Protein AF-A0AAD8Y600-F1 (afdb_monomer_lite)

InterPro domains:
  IPR002893 Zinc finger, MYND-type [PF01753] (27-67)
  IPR002893 Zinc finger, MYND-type [PS50865] (26-67)

Secondary structure (DSSP, 8-state):
----TTTTHHHHHHHHHHHHTT--SSTT---S---EEPTTTS--EESSHHHHHHHHT-SSS-HHHHHHHHHHHH-TTT--STT-----HHHHHHHTT-S-HHHHHHHHHHHHHHHHHHHHHHHHHTTTT-SS-EEEEEEEEEEETTEEEEEEEEEEE-TTS--BTTTEEEEEEEEEEESS---HHHHHHHS-SSSS----HHHHHHHHHHHHHHHHHHHHTT-EEEEEEE-TT-GGGGSHHHHHTHHHHHHHHTTTPPPEEEE--S-HHHHHHHHHHHHHH-

Sequence (282 aa):
MPFDKEFSRPLDTMLIDAYKLTGCFNWHCRAPNPSKRCGKCGVAVYCSRTCQIADWKDKDDPHKHLCQLYCNNTNPKDWKGAKGQQFPVPVGLRGIGLMLEDDLWEAMKNRASLFFDEVSRVIEANRESYREKEIGLILNVMYNFDKPILQGAVTFHDSNGPTLNGGTECVYYILFEPVGEGGEDVRRRIHPATGSGDLSVELRRGAIEVLKEFIQKVNEHGLHINLLTYQRGLMWMSDDDFRNGAAKELEEANGGNRIEWTPDVGYDIEDSLLAASTAAFG

pLDDT: mean 83.48, std 14.02, range [39.06, 97.88]

Foldseek 3Di:
DFFDPCLCVVLLVVVLVVLQQCAAPLPVDRDGRFDDADPQLRRGGHVDPVSLVCLCPPPPHRCVLLSLLNCCAAPLVNHDPPPSDHHDSLLSCVLSVNDDPVRSQVSLVVVLLSVLLRLLVQCVVPVVPDVAQEKAKEWEWACAPQATWIWIKIKDFAQPDPDDPDRIDIGGTRTWDGLDGGDPVQNCQQPPPDDQGEDPPSSVVSVLVRLLVVLLSSVVSVHAYAEYEYTGHCPCCVPVVVVVPSQQVSCVSRVVHHYHYHYDHPCPSVVSVVVSSVSSND

Structure (mmCIF, N/CA/C/O backbone):
data_AF-A0AAD8Y600-F1
#
_entry.id   AF-A0AAD8Y600-F1
#
loop_
_atom_site.group_PDB
_atom_site.id
_atom_site.type_symbol
_atom_site.label_atom_id
_atom_site.label_alt_id
_atom_site.label_comp_id
_atom_site.label_asym_id
_atom_site.label_entity_id
_atom_site.label_seq_id
_atom_site.pdbx_PDB_ins_code
_atom_site.Cartn_x
_atom_site.Cartn_y
_atom_site.Cartn_z
_atom_site.occupancy
_atom_site.B_iso_or_equiv
_atom_site.auth_seq_id
_atom_site.auth_comp_id
_atom_site.auth_asym_id
_atom_site.auth_atom_id
_atom_site.pdbx_PDB_model_num
ATOM 1 N N . MET A 1 1 ? -11.579 -22.990 4.737 1.00 82.69 1 MET A N 1
ATOM 2 C CA . MET A 1 1 ? -10.809 -22.808 3.477 1.00 82.69 1 MET A CA 1
ATOM 3 C C . MET A 1 1 ? -9.670 -21.833 3.748 1.00 82.69 1 MET A C 1
ATOM 5 O O . MET A 1 1 ? -9.963 -20.823 4.379 1.00 82.69 1 MET A O 1
ATOM 9 N N . PRO A 1 2 ? -8.419 -22.129 3.354 1.00 84.75 2 PRO A N 1
ATOM 10 C CA . PRO A 1 2 ? -7.283 -21.244 3.623 1.00 84.75 2 PRO A CA 1
ATOM 11 C C . PRO A 1 2 ? -7.303 -19.999 2.728 1.00 84.75 2 PRO A C 1
ATOM 13 O O . PRO A 1 2 ? -7.980 -19.987 1.689 1.00 84.75 2 PRO A O 1
ATOM 16 N N . PHE A 1 3 ? -6.545 -18.984 3.136 1.00 85.19 3 PHE A N 1
ATOM 17 C CA . PHE A 1 3 ? -6.247 -17.802 2.334 1.00 85.19 3 PHE A CA 1
ATOM 18 C C . PHE A 1 3 ? -5.318 -18.118 1.155 1.00 85.19 3 PHE A C 1
ATOM 20 O O . PHE A 1 3 ? -4.278 -18.768 1.307 1.00 85.19 3 PHE A O 1
ATOM 27 N N . ASP A 1 4 ? -5.689 -17.641 -0.030 1.00 85.38 4 ASP A N 1
ATOM 28 C CA . ASP A 1 4 ? -4.888 -17.719 -1.242 1.00 85.38 4 ASP A CA 1
ATOM 29 C C . ASP A 1 4 ? -3.813 -16.629 -1.240 1.00 85.38 4 ASP A C 1
ATOM 31 O O . ASP A 1 4 ? -4.064 -15.449 -1.485 1.00 85.38 4 ASP A O 1
ATOM 35 N N . LYS A 1 5 ? -2.565 -17.039 -1.011 1.00 82.50 5 LYS A N 1
ATOM 36 C CA . LYS A 1 5 ? -1.406 -16.135 -1.047 1.00 82.50 5 LYS A CA 1
ATOM 37 C C . LYS A 1 5 ? -1.116 -15.597 -2.453 1.00 82.50 5 LYS A C 1
ATOM 39 O O . LYS A 1 5 ? -0.366 -14.632 -2.573 1.00 82.50 5 LYS A O 1
ATOM 44 N N . GLU A 1 6 ? -1.709 -16.183 -3.493 1.00 83.44 6 GLU A N 1
ATOM 45 C CA . GLU A 1 6 ? -1.627 -15.734 -4.884 1.00 83.44 6 GLU A CA 1
ATOM 46 C C . GLU A 1 6 ? -2.880 -14.959 -5.345 1.00 83.44 6 GLU A C 1
ATOM 48 O O . GLU A 1 6 ? -3.084 -14.809 -6.550 1.00 83.44 6 GLU A O 1
ATOM 53 N N . PHE A 1 7 ? -3.691 -14.405 -4.432 1.00 87.94 7 PHE A N 1
ATOM 54 C CA . PHE A 1 7 ? -4.934 -13.682 -4.764 1.00 87.94 7 PHE A CA 1
ATOM 55 C C . PHE A 1 7 ? -4.778 -12.595 -5.851 1.00 87.94 7 PHE A C 1
ATOM 57 O O . PHE A 1 7 ? -5.699 -12.346 -6.628 1.00 87.94 7 PHE A O 1
ATOM 64 N N . SER A 1 8 ? -3.611 -11.941 -5.940 1.00 88.75 8 SER A N 1
ATOM 65 C CA . SER A 1 8 ? -3.335 -10.888 -6.929 1.00 88.75 8 SER A CA 1
ATOM 66 C C . SER A 1 8 ? -2.802 -11.406 -8.266 1.00 88.75 8 SER A C 1
ATOM 68 O O . SER A 1 8 ? -2.633 -10.622 -9.199 1.00 88.75 8 SER A O 1
ATOM 70 N N . ARG A 1 9 ? -2.564 -12.714 -8.412 1.00 85.88 9 ARG A N 1
ATOM 71 C CA . ARG A 1 9 ? -1.910 -13.303 -9.590 1.00 85.88 9 ARG A CA 1
ATOM 72 C C . ARG A 1 9 ? -2.567 -12.945 -10.930 1.00 85.88 9 ARG A C 1
ATOM 74 O O . ARG A 1 9 ? -1.813 -12.725 -11.886 1.00 85.88 9 ARG A O 1
ATOM 81 N N . PRO A 1 10 ? -3.908 -12.870 -11.066 1.00 89.00 10 PRO A N 1
ATOM 82 C CA . PRO A 1 10 ? -4.532 -12.422 -12.311 1.00 89.00 10 PRO A CA 1
ATOM 83 C C . PRO A 1 10 ? -4.137 -10.986 -12.687 1.00 89.00 10 PRO A C 1
ATOM 85 O O . PRO A 1 10 ? -3.724 -10.748 -13.823 1.00 89.00 10 PRO A O 1
ATOM 88 N N . LEU A 1 11 ? -4.190 -10.059 -11.724 1.00 90.19 11 LEU A N 1
ATOM 89 C CA . LEU A 1 11 ? -3.778 -8.663 -11.899 1.00 90.19 11 LEU A CA 1
ATOM 90 C C . LEU A 1 11 ? -2.287 -8.572 -12.229 1.00 90.19 11 LEU A C 1
ATOM 92 O O . LEU A 1 11 ? -1.907 -7.942 -13.213 1.00 90.19 11 LEU A O 1
ATOM 96 N N . ASP A 1 12 ? -1.449 -9.260 -11.458 1.00 87.38 12 ASP A N 1
ATOM 97 C CA . ASP A 1 12 ? -0.000 -9.271 -11.649 1.00 87.38 12 ASP A CA 1
ATOM 98 C C . ASP A 1 12 ? 0.373 -9.781 -13.051 1.00 87.38 12 ASP A C 1
ATOM 100 O O . ASP A 1 12 ? 1.210 -9.197 -13.741 1.00 87.38 12 ASP A O 1
ATOM 104 N N . THR A 1 13 ? -0.297 -10.840 -13.520 1.00 84.88 13 THR A N 1
ATOM 105 C CA . THR A 1 13 ? -0.097 -11.388 -14.869 1.00 84.88 13 THR A CA 1
ATOM 106 C C . THR A 1 13 ? -0.505 -10.385 -15.942 1.00 84.88 13 THR A C 1
ATOM 108 O O . THR A 1 13 ? 0.266 -10.164 -16.875 1.00 84.88 13 THR A O 1
ATOM 111 N N . MET A 1 14 ? -1.674 -9.756 -15.791 1.00 89.75 14 MET A N 1
ATOM 112 C CA . MET A 1 14 ? -2.177 -8.743 -16.720 1.00 89.75 14 MET A CA 1
ATOM 113 C C . MET A 1 14 ? -1.222 -7.550 -16.826 1.00 89.75 14 MET A C 1
ATOM 115 O O . MET A 1 14 ? -0.893 -7.139 -17.935 1.00 89.75 14 MET A O 1
ATOM 119 N N . LEU A 1 15 ? -0.739 -7.025 -15.696 1.00 89.00 15 LEU A N 1
ATOM 120 C CA . LEU A 1 15 ? 0.202 -5.903 -15.672 1.00 89.00 15 LEU A CA 1
ATOM 121 C C . LEU A 1 15 ? 1.510 -6.274 -16.367 1.00 89.00 15 LEU A C 1
ATOM 123 O O . LEU A 1 15 ? 1.961 -5.563 -17.261 1.00 89.00 15 LEU A O 1
ATOM 127 N N . ILE A 1 16 ? 2.091 -7.428 -16.025 1.00 82.94 16 ILE A N 1
ATOM 128 C CA . ILE A 1 16 ? 3.315 -7.903 -16.677 1.00 82.94 16 ILE A CA 1
ATOM 129 C C . ILE A 1 16 ? 3.078 -8.093 -18.181 1.00 82.94 16 ILE A C 1
ATOM 131 O O . ILE A 1 16 ? 3.950 -7.741 -18.968 1.00 82.94 16 ILE A O 1
ATOM 135 N N . ASP A 1 17 ? 1.935 -8.649 -18.595 1.00 82.62 17 ASP A N 1
ATOM 136 C CA . ASP A 1 17 ? 1.575 -8.838 -20.006 1.00 82.62 17 ASP A CA 1
ATOM 137 C C . ASP A 1 17 ? 1.390 -7.514 -20.761 1.00 82.62 17 ASP A C 1
ATOM 139 O O . ASP A 1 17 ? 1.866 -7.409 -21.892 1.00 82.62 17 ASP A O 1
ATOM 143 N N . ALA A 1 18 ? 0.786 -6.494 -20.148 1.00 83.12 18 ALA A N 1
ATOM 144 C CA . ALA A 1 18 ? 0.612 -5.177 -20.761 1.00 83.12 18 ALA A CA 1
ATOM 145 C C . ALA A 1 18 ? 1.963 -4.561 -21.160 1.00 83.12 18 ALA A C 1
ATOM 147 O O . ALA A 1 18 ? 2.127 -4.083 -22.284 1.00 83.12 18 ALA A O 1
ATOM 148 N N . TYR A 1 19 ? 2.979 -4.685 -20.302 1.00 73.06 19 TYR A N 1
ATOM 149 C CA . TYR A 1 19 ? 4.323 -4.197 -20.616 1.00 73.06 19 TYR A CA 1
ATOM 150 C C . TYR A 1 19 ? 5.052 -5.031 -21.676 1.00 73.06 19 TYR A C 1
ATOM 152 O O . TYR A 1 19 ? 5.956 -4.514 -22.330 1.00 73.06 19 TYR A O 1
ATOM 160 N N . LYS A 1 20 ? 4.636 -6.276 -21.958 1.00 65.50 20 LYS A N 1
ATOM 161 C CA . LYS A 1 20 ? 5.206 -7.073 -23.070 1.00 65.50 20 LYS A CA 1
ATOM 162 C C . LYS A 1 20 ? 4.908 -6.479 -24.439 1.00 65.50 20 LYS A C 1
ATOM 164 O O . LYS A 1 20 ? 5.651 -6.730 -25.389 1.00 65.50 20 LYS A O 1
ATOM 169 N N . LEU A 1 21 ? 3.840 -5.694 -24.543 1.00 62.72 21 LEU A N 1
ATOM 170 C CA . LEU A 1 21 ? 3.426 -5.059 -25.791 1.00 62.72 21 LEU A CA 1
ATOM 171 C C . LEU A 1 21 ? 4.333 -3.883 -26.186 1.00 62.72 21 LEU A C 1
ATOM 173 O O . LEU A 1 21 ? 4.261 -3.419 -27.320 1.00 62.72 21 LEU A O 1
ATOM 177 N N . THR A 1 22 ? 5.227 -3.443 -25.293 1.00 71.31 22 THR A N 1
ATOM 178 C CA . THR A 1 22 ? 6.155 -2.326 -25.548 1.00 71.31 22 THR A CA 1
ATOM 179 C C . THR A 1 22 ? 7.347 -2.691 -26.441 1.00 71.31 22 THR A C 1
ATOM 181 O O . THR A 1 22 ? 8.013 -1.798 -26.963 1.00 71.31 22 THR A O 1
ATOM 184 N N . GLY A 1 23 ? 7.581 -3.983 -26.705 1.00 83.00 23 GLY A N 1
ATOM 185 C CA . GLY A 1 23 ? 8.648 -4.455 -27.591 1.00 83.00 23 GLY A CA 1
ATOM 186 C C . GLY A 1 23 ? 9.801 -5.141 -26.859 1.00 83.00 23 GLY A C 1
ATOM 187 O O . GLY A 1 23 ? 9.732 -5.430 -25.666 1.00 83.00 23 GLY A O 1
ATOM 188 N N . CYS A 1 24 ? 10.844 -5.506 -27.612 1.00 88.00 24 CYS A N 1
ATOM 189 C CA . CYS A 1 24 ? 12.013 -6.188 -27.056 1.00 88.00 24 CYS A CA 1
ATOM 190 C C . CYS A 1 24 ? 12.713 -5.317 -26.004 1.00 88.00 24 CYS A C 1
ATOM 192 O O . CYS A 1 24 ? 13.038 -4.168 -26.266 1.00 88.00 24 CYS A O 1
ATOM 194 N N . PHE A 1 25 ? 13.015 -5.911 -24.849 1.00 88.00 25 PHE A N 1
ATOM 195 C CA . PHE A 1 25 ? 13.612 -5.216 -23.707 1.00 88.00 25 PHE A CA 1
ATOM 196 C C . PHE A 1 25 ? 15.026 -4.691 -23.975 1.00 88.00 25 PHE A C 1
ATOM 198 O O . PHE A 1 25 ? 15.436 -3.687 -23.414 1.00 88.00 25 PHE A O 1
ATOM 205 N N . ASN A 1 26 ? 15.761 -5.352 -24.873 1.00 88.12 26 ASN A N 1
ATOM 206 C CA . ASN A 1 26 ? 16.997 -4.793 -25.404 1.00 88.12 26 ASN A CA 1
ATOM 207 C C . ASN A 1 26 ? 16.682 -3.487 -26.148 1.00 88.12 26 ASN A C 1
ATOM 209 O O . ASN A 1 26 ? 16.151 -3.550 -27.256 1.00 88.12 26 ASN A O 1
ATOM 213 N N . TRP A 1 27 ? 17.077 -2.345 -25.581 1.00 83.44 27 TRP A N 1
ATOM 214 C CA . TRP A 1 27 ? 16.814 -1.007 -26.127 1.00 83.44 27 TRP A CA 1
ATOM 215 C C . TRP A 1 27 ? 17.319 -0.806 -27.567 1.00 83.44 27 TRP A C 1
ATOM 217 O O . TRP A 1 27 ? 16.727 -0.071 -28.363 1.00 83.44 27 TRP A O 1
ATOM 227 N N . HIS A 1 28 ? 18.382 -1.517 -27.953 1.00 86.19 28 HIS A N 1
ATOM 228 C CA . HIS A 1 28 ? 18.927 -1.490 -29.317 1.00 86.19 28 HIS A CA 1
ATOM 229 C C . HIS A 1 28 ? 18.096 -2.320 -30.309 1.00 86.19 28 HIS A C 1
ATOM 231 O O . HIS A 1 28 ? 18.334 -2.287 -31.516 1.00 86.19 28 HIS A O 1
ATOM 237 N N . CYS A 1 29 ? 17.114 -3.079 -29.825 1.00 87.25 29 CYS A N 1
ATOM 238 C CA . CYS A 1 29 ? 16.232 -3.931 -30.606 1.00 87.25 29 CYS A CA 1
ATOM 239 C C . CYS A 1 29 ? 14.793 -3.408 -30.540 1.00 87.25 29 CYS A C 1
ATOM 241 O O . CYS A 1 29 ? 14.071 -3.637 -29.581 1.00 87.25 29 CYS A O 1
ATOM 243 N N . ARG A 1 30 ? 14.326 -2.771 -31.614 1.00 80.56 30 ARG A N 1
ATOM 244 C CA . ARG A 1 30 ? 12.950 -2.243 -31.710 1.00 80.56 30 ARG A CA 1
ATOM 245 C C . ARG A 1 30 ? 11.959 -3.228 -32.326 1.00 80.56 30 ARG A C 1
ATOM 247 O O . ARG A 1 30 ? 10.971 -2.827 -32.934 1.00 80.56 30 ARG A O 1
ATOM 254 N N . ALA A 1 31 ? 12.267 -4.519 -32.266 1.00 85.00 31 ALA A N 1
ATOM 255 C CA . ALA A 1 31 ? 11.419 -5.521 -32.882 1.00 85.00 31 ALA A CA 1
ATOM 256 C C . ALA A 1 31 ? 10.073 -5.594 -32.133 1.00 85.00 31 ALA A C 1
ATOM 258 O O . ALA A 1 31 ? 10.067 -5.759 -30.906 1.00 85.00 31 ALA A O 1
ATOM 259 N N . PRO A 1 32 ? 8.943 -5.477 -32.853 1.00 76.38 32 PRO A N 1
ATOM 260 C CA . PRO A 1 32 ? 7.632 -5.639 -32.250 1.00 76.38 32 PRO A CA 1
ATOM 261 C C . PRO A 1 32 ? 7.414 -7.114 -31.885 1.00 76.38 32 PRO A C 1
ATOM 263 O O . PRO A 1 32 ? 7.900 -8.013 -32.574 1.00 76.38 32 PRO A O 1
ATOM 266 N N . ASN A 1 33 ? 6.653 -7.367 -30.820 1.00 81.69 33 ASN A N 1
ATOM 267 C CA . ASN A 1 33 ? 6.215 -8.705 -30.391 1.00 81.69 33 ASN A CA 1
ATOM 268 C C . ASN A 1 33 ? 7.340 -9.688 -29.976 1.00 81.69 33 ASN A C 1
ATOM 270 O O . ASN A 1 33 ? 7.430 -10.797 -30.516 1.00 81.69 33 ASN A O 1
ATOM 274 N N . PRO A 1 34 ? 8.209 -9.346 -29.008 1.00 86.88 34 PRO A N 1
ATOM 275 C CA . PRO A 1 34 ? 9.094 -10.336 -28.391 1.00 86.88 34 PRO A CA 1
ATOM 276 C C . PRO A 1 34 ? 8.294 -11.432 -27.664 1.00 86.88 34 PRO A C 1
ATOM 278 O O . PRO A 1 34 ? 7.231 -11.180 -27.105 1.00 86.88 34 PRO A O 1
ATOM 281 N N . SER A 1 35 ? 8.826 -12.656 -27.615 1.00 87.38 35 SER A N 1
ATOM 282 C CA . SER A 1 35 ? 8.134 -13.800 -26.991 1.00 87.38 35 SER A CA 1
ATOM 283 C C . SER A 1 35 ? 8.954 -14.546 -25.938 1.00 87.38 35 SER A C 1
ATOM 285 O O . SER A 1 35 ? 8.395 -15.300 -25.139 1.00 87.38 35 SER A O 1
ATOM 287 N N . LYS A 1 36 ? 10.279 -14.354 -25.891 1.00 89.38 36 LYS A N 1
ATOM 288 C CA . LYS A 1 36 ? 11.164 -15.088 -24.976 1.00 89.38 36 LYS A CA 1
ATOM 289 C C . LYS A 1 36 ? 11.350 -14.312 -23.683 1.00 89.38 36 LYS A C 1
ATOM 291 O O . LYS A 1 36 ? 11.901 -13.220 -23.700 1.00 89.38 36 LYS A O 1
ATOM 296 N N . ARG A 1 37 ? 10.935 -14.889 -22.559 1.00 87.50 37 ARG A N 1
ATOM 297 C CA . ARG A 1 37 ? 11.052 -14.250 -21.242 1.00 87.50 37 ARG A CA 1
ATOM 298 C C . ARG A 1 37 ? 12.436 -14.461 -20.642 1.00 87.50 37 ARG A C 1
ATOM 300 O O . ARG A 1 37 ? 13.048 -15.516 -20.829 1.00 87.50 37 ARG A O 1
ATOM 307 N N . CYS A 1 38 ? 12.900 -13.490 -19.864 1.00 89.62 38 CYS A N 1
ATOM 308 C CA . CYS A 1 38 ? 13.991 -13.719 -18.933 1.00 89.62 38 CYS A CA 1
ATOM 309 C C . CYS A 1 38 ? 13.582 -14.836 -17.966 1.00 89.62 38 CYS A C 1
ATOM 311 O O . CYS A 1 38 ? 12.616 -14.692 -17.224 1.00 89.62 38 CYS A O 1
ATOM 313 N N . GLY A 1 39 ? 14.318 -15.949 -17.956 1.00 85.88 39 GLY A N 1
ATOM 314 C CA . GLY A 1 39 ? 14.009 -17.084 -17.081 1.00 85.88 39 GLY A CA 1
ATOM 315 C C . GLY A 1 39 ? 14.195 -16.799 -15.587 1.00 85.88 39 GLY A C 1
ATOM 316 O O . GLY A 1 39 ? 13.771 -17.611 -14.775 1.00 85.88 39 GLY A O 1
ATOM 317 N N . LYS A 1 40 ? 14.834 -15.674 -15.232 1.00 85.44 40 LYS A N 1
ATOM 318 C CA . LYS A 1 40 ? 15.070 -15.273 -13.842 1.00 85.44 40 LYS A CA 1
ATOM 319 C C . LYS A 1 40 ? 13.941 -14.385 -13.307 1.00 85.44 40 LYS A C 1
ATOM 321 O O . LYS A 1 40 ? 13.269 -14.785 -12.369 1.00 85.44 40 LYS A O 1
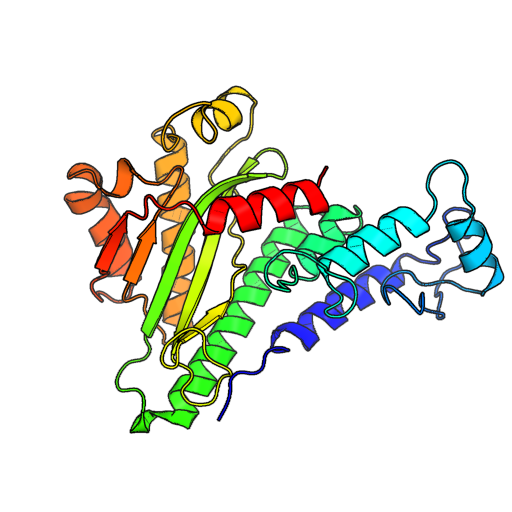ATOM 326 N N . CYS A 1 41 ? 13.701 -13.218 -13.913 1.00 83.06 41 CYS A N 1
ATOM 327 C CA . CYS A 1 41 ? 12.665 -12.289 -13.439 1.00 83.06 41 CYS A CA 1
ATOM 328 C C . CYS A 1 41 ? 11.282 -12.507 -14.068 1.00 83.06 41 CYS A C 1
ATOM 330 O O . CYS A 1 41 ? 10.294 -12.028 -13.534 1.00 83.06 41 CYS A O 1
ATOM 332 N N . GLY A 1 42 ? 11.181 -13.170 -15.224 1.00 80.62 42 GLY A N 1
ATOM 333 C CA . GLY A 1 42 ? 9.909 -13.372 -15.931 1.00 80.62 42 GLY A CA 1
ATOM 334 C C . GLY A 1 42 ? 9.289 -12.122 -16.579 1.00 80.62 42 GLY A C 1
ATOM 335 O O . GLY A 1 42 ? 8.360 -12.279 -17.373 1.00 80.62 42 GLY A O 1
ATOM 336 N N . VAL A 1 43 ? 9.810 -10.921 -16.291 1.00 82.25 43 VAL A N 1
ATOM 337 C CA . VAL A 1 43 ? 9.302 -9.624 -16.783 1.00 82.25 43 VAL A CA 1
ATOM 338 C C . VAL A 1 43 ? 9.870 -9.260 -18.142 1.00 82.25 43 VAL A C 1
ATOM 340 O O . VAL A 1 43 ? 9.115 -9.057 -19.088 1.00 82.25 43 VAL A O 1
ATOM 343 N N . ALA A 1 44 ? 11.199 -9.198 -18.258 1.00 86.31 44 ALA A N 1
ATOM 344 C CA . ALA A 1 44 ? 11.832 -8.767 -19.496 1.00 86.31 44 ALA A CA 1
ATOM 345 C C . ALA A 1 44 ? 11.563 -9.770 -20.624 1.00 86.31 44 ALA A C 1
ATOM 347 O O . ALA A 1 44 ? 11.717 -10.987 -20.450 1.00 86.31 44 ALA A O 1
ATOM 348 N N . VAL A 1 45 ? 11.170 -9.250 -21.787 1.00 88.62 45 VAL A N 1
ATOM 349 C CA . VAL A 1 45 ? 10.847 -10.031 -22.985 1.00 88.62 45 VAL A CA 1
ATOM 350 C C . VAL A 1 45 ? 11.785 -9.699 -24.135 1.00 88.62 45 VAL A C 1
ATOM 352 O O . VAL A 1 45 ? 12.068 -8.547 -24.436 1.00 88.62 45 VAL A O 1
ATOM 355 N N . TYR A 1 46 ? 12.254 -10.731 -24.823 1.00 91.62 46 TYR A N 1
ATOM 356 C CA . TYR A 1 46 ? 13.241 -10.635 -25.886 1.00 91.62 46 TYR A CA 1
ATOM 357 C C . TYR A 1 46 ? 12.778 -11.370 -27.138 1.00 91.62 46 TYR A C 1
ATOM 359 O O . TYR A 1 46 ? 12.114 -12.407 -27.078 1.00 91.62 46 TYR A O 1
ATOM 367 N N . CYS A 1 47 ? 13.202 -10.888 -28.303 1.00 93.06 47 CYS A N 1
ATOM 368 C CA . CYS A 1 47 ? 13.002 -11.616 -29.558 1.00 93.06 47 CYS A CA 1
ATOM 369 C C . CYS A 1 47 ? 13.906 -12.854 -29.645 1.00 93.06 47 CYS A C 1
ATOM 371 O O . CYS A 1 47 ? 13.554 -13.875 -30.237 1.00 93.06 47 CYS A O 1
ATOM 373 N N . SER A 1 48 ? 15.098 -12.786 -29.046 1.00 93.94 48 SER A N 1
ATOM 374 C CA . SER A 1 48 ? 16.101 -13.845 -29.123 1.00 93.94 48 SER A CA 1
ATOM 375 C C . SER A 1 48 ? 16.979 -13.906 -27.874 1.00 93.94 48 SER A C 1
ATOM 377 O O . SER A 1 48 ? 17.085 -12.944 -27.115 1.00 93.94 48 SER A O 1
ATOM 379 N N . ARG A 1 49 ? 17.674 -15.039 -27.697 1.00 94.94 49 ARG A N 1
ATOM 380 C CA . ARG A 1 49 ? 18.711 -15.184 -26.665 1.00 94.94 49 ARG A CA 1
ATOM 381 C C . ARG A 1 49 ? 19.864 -14.201 -26.887 1.00 94.94 49 ARG A C 1
ATOM 383 O O . ARG A 1 49 ? 20.468 -13.748 -25.925 1.00 94.94 49 ARG A O 1
ATOM 390 N N . THR A 1 50 ? 20.145 -13.843 -28.138 1.00 96.00 50 THR A N 1
ATOM 391 C CA . THR A 1 50 ? 21.151 -12.832 -28.481 1.00 96.00 50 THR A CA 1
ATOM 392 C C . THR A 1 50 ? 20.756 -11.462 -27.941 1.00 96.00 50 THR A C 1
ATOM 394 O O . THR A 1 50 ? 21.579 -10.816 -27.303 1.00 96.00 50 THR A O 1
ATOM 397 N N . CYS A 1 51 ? 19.491 -11.055 -28.112 1.00 95.31 51 CYS A N 1
ATOM 398 C CA . CYS A 1 51 ? 18.987 -9.797 -27.557 1.00 95.31 51 CYS A CA 1
ATOM 399 C C . CYS A 1 51 ? 19.100 -9.778 -26.032 1.00 95.31 51 CYS A C 1
ATOM 401 O O . CYS A 1 51 ? 19.582 -8.791 -25.492 1.00 95.31 51 CYS A O 1
ATOM 403 N N . GLN A 1 52 ? 18.738 -10.882 -25.370 1.00 95.19 52 GLN A N 1
ATOM 404 C CA . GLN A 1 52 ? 18.879 -11.027 -23.920 1.00 95.19 52 GLN A CA 1
ATOM 405 C C . GLN A 1 52 ? 20.340 -10.917 -23.460 1.00 95.19 52 GLN A C 1
ATOM 407 O O . GLN A 1 52 ? 20.624 -10.250 -22.475 1.00 95.19 52 GLN A O 1
ATOM 412 N N . ILE A 1 53 ? 21.283 -11.570 -24.150 1.00 95.56 53 ILE A N 1
ATOM 413 C CA . ILE A 1 53 ? 22.709 -11.508 -23.791 1.00 95.56 53 ILE A CA 1
ATOM 414 C C . ILE A 1 53 ? 23.271 -10.099 -24.000 1.00 95.56 53 ILE A C 1
ATOM 416 O O . ILE A 1 53 ? 24.092 -9.663 -23.198 1.00 95.56 53 ILE A O 1
ATOM 420 N N . ALA A 1 54 ? 22.866 -9.420 -25.075 1.00 94.69 54 ALA A N 1
ATOM 421 C CA . ALA A 1 54 ? 23.290 -8.054 -25.359 1.00 94.69 54 ALA A CA 1
ATOM 422 C C . ALA A 1 54 ? 22.796 -7.091 -24.273 1.00 94.69 54 ALA A C 1
ATOM 424 O O . ALA A 1 54 ? 23.612 -6.408 -23.674 1.00 94.69 54 ALA A O 1
ATOM 425 N N . ASP A 1 55 ? 21.506 -7.146 -23.949 1.00 93.38 55 ASP A N 1
ATOM 426 C CA . ASP A 1 55 ? 20.877 -6.366 -22.877 1.00 93.38 55 ASP A CA 1
ATOM 427 C C . ASP A 1 55 ? 21.485 -6.663 -21.495 1.00 93.38 55 ASP A C 1
ATOM 429 O O . ASP A 1 55 ? 21.785 -5.775 -20.708 1.00 93.38 55 ASP A O 1
ATOM 433 N N . TRP A 1 56 ? 21.794 -7.932 -21.209 1.00 94.62 56 TRP A N 1
ATOM 434 C CA . TRP A 1 56 ? 22.480 -8.320 -19.971 1.00 94.62 56 TRP A CA 1
ATOM 435 C C . TRP A 1 56 ? 23.897 -7.735 -19.844 1.00 94.62 56 TRP A C 1
ATOM 437 O O . 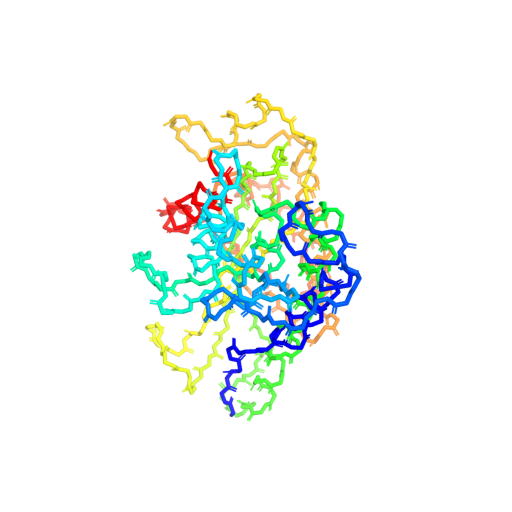TRP A 1 56 ? 24.398 -7.540 -18.733 1.00 94.62 56 TRP A O 1
ATOM 447 N N . LYS A 1 57 ? 24.572 -7.524 -20.979 1.00 94.62 57 LYS A N 1
ATOM 448 C CA . LYS A 1 57 ? 25.954 -7.032 -21.074 1.00 94.62 57 LYS A CA 1
ATOM 449 C C . LYS A 1 57 ? 26.036 -5.558 -21.468 1.00 94.62 57 LYS A C 1
ATOM 451 O O . LYS A 1 57 ? 27.151 -5.097 -21.727 1.00 94.62 57 LYS A O 1
ATOM 456 N N . ASP A 1 58 ? 24.908 -4.857 -21.542 1.00 91.75 58 ASP A N 1
ATOM 457 C CA . ASP A 1 58 ? 24.893 -3.438 -21.868 1.00 91.75 58 ASP A CA 1
ATOM 458 C C . ASP A 1 58 ? 25.783 -2.669 -20.875 1.00 91.75 58 ASP A C 1
ATOM 460 O O . ASP A 1 58 ? 25.948 -3.062 -19.714 1.00 91.75 58 ASP A O 1
ATOM 464 N N . LYS A 1 59 ? 26.489 -1.654 -21.372 1.00 89.69 59 LYS A N 1
ATOM 465 C CA . LYS A 1 59 ? 27.461 -0.914 -20.560 1.00 89.69 59 LYS A CA 1
ATOM 466 C C . LYS A 1 59 ? 26.806 0.212 -19.779 1.00 89.69 59 LYS A C 1
ATOM 468 O O . LYS A 1 59 ? 27.312 0.545 -18.711 1.00 89.69 59 LYS A O 1
ATOM 473 N N . ASP A 1 60 ? 25.732 0.762 -20.326 1.00 85.75 60 ASP A N 1
ATOM 474 C CA . ASP A 1 60 ? 25.085 1.960 -19.823 1.00 85.75 60 ASP A CA 1
ATOM 475 C C . ASP A 1 60 ? 23.922 1.565 -18.910 1.00 85.75 60 ASP A C 1
ATOM 477 O O . ASP A 1 60 ? 23.832 2.069 -17.793 1.00 85.75 60 ASP A O 1
ATOM 481 N N . ASP A 1 61 ? 23.105 0.592 -19.330 1.00 81.88 61 ASP A N 1
ATOM 482 C CA . ASP A 1 61 ? 21.964 0.112 -18.543 1.00 81.88 61 ASP A CA 1
ATOM 483 C C . ASP A 1 61 ? 21.738 -1.406 -18.687 1.00 81.88 61 ASP A C 1
ATOM 485 O O . ASP A 1 61 ? 20.846 -1.864 -19.404 1.00 81.88 61 ASP A O 1
ATOM 489 N N . PRO A 1 62 ? 22.573 -2.250 -18.050 1.00 87.56 62 PRO A N 1
ATOM 490 C CA . PRO A 1 62 ? 22.416 -3.686 -18.185 1.00 87.56 62 PRO A CA 1
ATOM 491 C C . PRO A 1 62 ? 21.230 -4.209 -17.380 1.00 87.56 62 PRO A C 1
ATOM 493 O O . PRO A 1 62 ? 21.184 -4.085 -16.148 1.00 87.56 62 PRO A O 1
ATOM 496 N N . HIS A 1 63 ? 20.377 -4.994 -18.045 1.00 88.31 63 HIS A N 1
ATOM 497 C CA . HIS A 1 63 ? 19.224 -5.653 -17.426 1.00 88.31 63 HIS A CA 1
ATOM 498 C C . HIS A 1 63 ? 19.560 -6.455 -16.169 1.00 88.31 63 HIS A C 1
ATOM 500 O O . HIS A 1 63 ? 18.696 -6.648 -15.324 1.00 88.31 63 HIS A O 1
ATOM 506 N N . LYS A 1 64 ? 20.803 -6.911 -15.980 1.00 88.88 64 LYS A N 1
ATOM 507 C CA . LYS A 1 64 ? 21.213 -7.613 -14.754 1.00 88.88 64 LYS A CA 1
ATOM 508 C C . LYS A 1 64 ? 20.848 -6.850 -13.467 1.00 88.88 64 LYS A C 1
ATOM 510 O O . LYS A 1 64 ? 20.504 -7.501 -12.482 1.00 88.88 64 LYS A O 1
ATOM 515 N N . HIS A 1 65 ? 20.890 -5.513 -13.479 1.00 82.06 65 HIS A N 1
ATOM 516 C CA . HIS A 1 65 ? 20.527 -4.683 -12.327 1.00 82.06 65 HIS A CA 1
ATOM 517 C C . HIS A 1 65 ? 19.010 -4.663 -12.117 1.00 82.06 65 HIS A C 1
ATOM 519 O O . HIS A 1 65 ? 18.544 -5.044 -11.045 1.00 82.06 65 HIS A O 1
ATOM 525 N N . LEU A 1 66 ? 18.242 -4.355 -13.167 1.00 80.00 66 LEU A N 1
ATOM 526 C CA . LEU A 1 66 ? 16.773 -4.356 -13.139 1.00 80.00 66 LEU A CA 1
ATOM 527 C C . LEU A 1 66 ? 16.197 -5.745 -12.825 1.00 80.00 66 LEU A C 1
ATOM 529 O O . LEU A 1 66 ? 15.246 -5.886 -12.062 1.00 80.00 66 LEU A O 1
ATOM 533 N N . CYS A 1 67 ? 16.807 -6.797 -13.372 1.00 83.69 67 CYS A N 1
ATOM 534 C CA . CYS A 1 67 ? 16.465 -8.185 -13.098 1.00 83.69 67 CYS A CA 1
ATOM 535 C C . CYS A 1 67 ? 16.630 -8.502 -11.617 1.00 83.69 67 CYS A C 1
ATOM 537 O O . CYS A 1 67 ? 15.775 -9.173 -11.049 1.00 83.69 67 CYS A O 1
ATOM 539 N N . GLN A 1 68 ? 17.732 -8.060 -11.004 1.00 79.62 68 GLN A N 1
ATOM 540 C CA . GLN A 1 68 ? 17.961 -8.289 -9.585 1.00 79.62 68 GLN A CA 1
ATOM 541 C C . GLN A 1 68 ? 16.980 -7.481 -8.737 1.00 79.62 68 GLN A C 1
ATOM 543 O O . GLN A 1 68 ? 16.442 -8.045 -7.793 1.00 79.62 68 GLN A O 1
ATOM 548 N N . LEU A 1 69 ? 16.705 -6.224 -9.098 1.00 70.88 69 LEU A N 1
ATOM 549 C CA . LEU A 1 69 ? 15.723 -5.383 -8.412 1.00 70.88 69 LEU A CA 1
ATOM 550 C C . LEU A 1 69 ? 14.337 -6.038 -8.423 1.00 70.88 69 LEU A C 1
ATOM 552 O O . LEU A 1 69 ? 13.739 -6.250 -7.373 1.00 70.88 69 LEU A O 1
ATOM 556 N N . TYR A 1 70 ? 13.871 -6.472 -9.596 1.00 73.62 70 TYR A N 1
ATOM 557 C CA . TYR A 1 70 ? 12.588 -7.155 -9.715 1.00 73.62 70 TYR A CA 1
ATOM 558 C C . TYR A 1 70 ? 12.562 -8.487 -8.957 1.00 73.62 70 TYR A C 1
ATOM 560 O O . TYR A 1 70 ? 11.606 -8.757 -8.237 1.00 73.62 70 TYR A O 1
ATOM 568 N N . CYS A 1 71 ? 13.600 -9.320 -9.078 1.00 75.25 71 CYS A N 1
ATOM 569 C CA . CYS A 1 71 ? 13.679 -10.598 -8.363 1.00 75.25 71 CYS A CA 1
ATOM 570 C C . CYS A 1 71 ? 13.707 -10.418 -6.844 1.00 75.25 71 CYS A C 1
ATOM 572 O O . CYS A 1 71 ? 13.011 -11.143 -6.143 1.00 75.25 71 CYS A O 1
ATOM 574 N N . ASN A 1 72 ? 14.470 -9.441 -6.349 1.00 66.25 72 ASN A N 1
ATOM 575 C CA . ASN A 1 72 ? 14.462 -9.065 -4.940 1.00 66.25 72 ASN A CA 1
ATOM 576 C C . ASN A 1 72 ? 13.052 -8.664 -4.510 1.00 66.25 72 ASN A C 1
ATOM 578 O O . ASN A 1 72 ? 12.593 -9.077 -3.456 1.00 66.25 72 ASN A O 1
ATOM 582 N N . ASN A 1 73 ? 12.349 -7.912 -5.352 1.00 63.12 73 ASN A N 1
ATOM 583 C CA . ASN A 1 73 ? 11.047 -7.394 -4.984 1.00 63.12 73 ASN A CA 1
ATOM 584 C C . ASN A 1 73 ? 9.920 -8.425 -5.108 1.00 63.12 73 ASN A C 1
ATOM 586 O O . ASN A 1 73 ? 8.960 -8.342 -4.362 1.00 63.12 73 ASN A O 1
ATOM 590 N N . THR A 1 74 ? 10.003 -9.407 -6.003 1.00 62.84 74 THR A N 1
ATOM 591 C CA . THR A 1 74 ? 8.816 -10.200 -6.390 1.00 62.84 74 THR A CA 1
ATOM 592 C C . THR A 1 74 ? 9.029 -11.711 -6.423 1.00 62.84 74 THR A C 1
ATOM 594 O O . THR A 1 74 ? 8.054 -12.446 -6.550 1.00 62.84 74 THR A O 1
ATOM 597 N N . ASN A 1 75 ? 10.267 -12.214 -6.326 1.00 61.75 75 ASN A N 1
ATOM 598 C CA . ASN A 1 75 ? 10.517 -13.654 -6.351 1.00 61.75 75 ASN A CA 1
ATOM 599 C C . ASN A 1 75 ? 10.731 -14.198 -4.926 1.00 61.75 75 ASN A C 1
ATOM 601 O O . ASN A 1 75 ? 11.766 -13.901 -4.317 1.00 61.75 75 ASN A O 1
ATOM 605 N N . PRO A 1 76 ? 9.840 -15.085 -4.430 1.00 54.88 76 PRO A N 1
ATOM 606 C CA . PRO A 1 76 ? 9.980 -15.727 -3.122 1.00 54.88 76 PRO A CA 1
ATOM 607 C C . PRO A 1 76 ? 11.346 -16.378 -2.878 1.00 54.88 76 PRO A C 1
ATOM 609 O O . PRO A 1 76 ? 11.787 -16.486 -1.739 1.00 54.88 76 PRO A O 1
ATOM 612 N N . LYS A 1 77 ? 11.999 -16.865 -3.942 1.00 59.19 77 LYS A N 1
ATOM 613 C CA . LYS A 1 77 ? 13.271 -17.598 -3.855 1.00 59.19 77 LYS A CA 1
ATOM 614 C C . LYS A 1 77 ? 14.501 -16.693 -3.807 1.00 59.19 77 LYS A C 1
ATOM 616 O O . LYS A 1 77 ? 15.555 -17.153 -3.372 1.00 59.19 77 LYS A O 1
ATOM 621 N N . ASP A 1 78 ? 14.385 -15.454 -4.286 1.00 54.34 78 ASP A N 1
ATOM 622 C CA . ASP A 1 78 ? 15.531 -14.557 -4.474 1.00 54.34 78 ASP A CA 1
ATOM 623 C C . ASP A 1 78 ? 15.625 -13.472 -3.390 1.00 54.34 78 ASP A C 1
ATOM 625 O O . ASP A 1 78 ? 16.717 -12.949 -3.153 1.00 54.34 78 ASP A O 1
ATOM 629 N N . TRP A 1 79 ? 14.529 -13.161 -2.692 1.00 46.34 79 TRP A N 1
ATOM 630 C CA . TRP A 1 79 ? 14.554 -12.230 -1.564 1.00 46.34 79 TRP A CA 1
ATOM 631 C C . TRP A 1 79 ? 15.152 -12.864 -0.301 1.00 46.34 79 TRP A C 1
ATOM 633 O O . TRP A 1 79 ? 14.766 -13.952 0.123 1.00 46.34 79 TRP A O 1
ATOM 643 N N . LYS A 1 80 ? 16.089 -12.148 0.334 1.00 49.28 80 LYS A N 1
ATOM 644 C CA . LYS A 1 80 ? 16.769 -12.543 1.583 1.00 49.28 80 LYS A CA 1
ATOM 645 C C . LYS A 1 80 ? 16.599 -11.511 2.706 1.00 49.28 80 LYS A C 1
ATOM 647 O O . LYS A 1 80 ? 17.459 -11.413 3.578 1.00 49.28 80 LYS A O 1
ATOM 652 N N . GLY A 1 81 ? 15.534 -10.708 2.675 1.00 44.53 81 GLY A N 1
ATOM 653 C CA . GLY A 1 81 ? 15.197 -9.834 3.801 1.00 44.53 81 GLY A CA 1
ATOM 654 C C . GLY A 1 81 ? 14.827 -10.648 5.044 1.00 44.53 81 GLY A C 1
ATOM 655 O O . GLY A 1 81 ? 14.479 -11.826 4.936 1.00 44.53 81 GLY A O 1
ATOM 656 N N . ALA A 1 82 ? 14.866 -10.017 6.221 1.00 39.06 82 ALA A N 1
ATOM 657 C CA . ALA A 1 82 ? 14.764 -10.681 7.527 1.00 39.06 82 ALA A CA 1
ATOM 658 C C . ALA A 1 82 ? 13.505 -11.559 7.737 1.00 39.06 82 ALA A C 1
ATOM 660 O O . ALA A 1 82 ? 13.473 -12.339 8.687 1.00 39.06 82 ALA A O 1
ATOM 661 N N . LYS A 1 83 ? 12.480 -11.459 6.871 1.00 43.97 83 LYS A N 1
ATOM 662 C CA . LYS A 1 83 ? 11.201 -12.192 6.982 1.00 43.97 83 LYS A CA 1
ATOM 663 C C . LYS A 1 83 ? 10.602 -12.714 5.657 1.00 43.97 83 LYS A C 1
ATOM 665 O O . LYS A 1 83 ? 9.436 -13.086 5.639 1.00 43.97 83 LYS A O 1
ATOM 670 N N . GLY A 1 84 ? 11.336 -12.738 4.536 1.00 45.09 84 GLY A N 1
ATOM 671 C CA . GLY A 1 84 ? 10.817 -13.335 3.283 1.00 45.09 84 GLY A CA 1
ATOM 672 C C . GLY A 1 84 ? 9.655 -12.586 2.589 1.00 45.09 84 GLY A C 1
ATOM 673 O O . GLY A 1 84 ? 8.989 -13.161 1.730 1.00 45.09 84 GLY A O 1
ATOM 674 N N . GLN A 1 85 ? 9.401 -11.324 2.949 1.00 47.59 85 GLN A N 1
ATOM 675 C CA . GLN A 1 85 ? 8.342 -10.487 2.366 1.00 47.59 85 GLN A CA 1
ATOM 676 C C . GLN A 1 85 ? 8.584 -10.161 0.881 1.00 47.59 85 GLN A C 1
ATOM 678 O O . GLN A 1 85 ? 9.690 -9.791 0.505 1.00 47.59 85 GLN A O 1
ATOM 683 N N . GLN A 1 86 ? 7.536 -10.267 0.058 1.00 61.56 86 GLN A N 1
ATOM 684 C CA . GLN A 1 86 ? 7.531 -9.877 -1.357 1.00 61.56 86 GLN A CA 1
ATOM 685 C C . GLN A 1 86 ? 6.733 -8.589 -1.539 1.00 61.56 86 GLN A C 1
ATOM 687 O O . GLN A 1 86 ? 5.647 -8.438 -0.976 1.00 61.56 86 GLN A O 1
ATOM 692 N N . PHE A 1 87 ? 7.249 -7.690 -2.365 1.00 70.88 87 PHE A N 1
ATOM 693 C CA . PHE A 1 87 ? 6.517 -6.536 -2.845 1.00 70.88 87 PHE A CA 1
ATOM 694 C C . PHE A 1 87 ? 5.458 -6.914 -3.881 1.00 70.88 87 PHE A C 1
ATOM 696 O O . PHE A 1 87 ? 5.659 -7.832 -4.682 1.00 70.88 87 PHE A O 1
ATOM 703 N N . PRO A 1 88 ? 4.361 -6.142 -3.940 1.00 80.56 88 PRO A N 1
ATOM 704 C CA . PRO A 1 88 ? 3.432 -6.199 -5.056 1.00 80.56 88 PRO A CA 1
ATOM 705 C C . PRO A 1 88 ? 4.141 -5.933 -6.392 1.00 80.56 88 PRO A C 1
ATOM 707 O O . PRO A 1 88 ? 4.980 -5.035 -6.496 1.00 80.56 88 PRO A O 1
ATOM 710 N N . VAL A 1 89 ? 3.749 -6.658 -7.442 1.00 84.06 89 VAL A N 1
ATOM 711 C CA . VAL A 1 89 ? 4.259 -6.450 -8.808 1.00 84.06 89 VAL A CA 1
ATOM 712 C C . VAL A 1 89 ? 4.169 -4.988 -9.277 1.00 84.06 89 VAL A C 1
ATOM 714 O O . VAL A 1 89 ? 5.159 -4.530 -9.850 1.00 84.06 89 VAL A O 1
ATOM 717 N N . PRO A 1 90 ? 3.092 -4.214 -9.004 1.00 88.06 90 PRO A N 1
ATOM 718 C CA . PRO A 1 90 ? 3.038 -2.793 -9.367 1.00 88.06 90 PRO A CA 1
ATOM 719 C C . PRO A 1 90 ? 4.227 -1.977 -8.842 1.00 88.06 90 PRO A C 1
ATOM 721 O O . PRO A 1 90 ? 4.871 -1.245 -9.591 1.00 88.06 90 PRO A O 1
ATOM 724 N N . VAL A 1 91 ? 4.589 -2.177 -7.571 1.00 84.25 91 VAL A N 1
ATOM 725 C CA . VAL A 1 91 ? 5.729 -1.513 -6.917 1.00 84.25 91 VAL A CA 1
ATOM 726 C C . VAL A 1 91 ? 7.035 -1.902 -7.613 1.00 84.25 91 VAL A C 1
ATOM 728 O O . VAL A 1 91 ? 7.855 -1.041 -7.932 1.00 84.25 91 VAL A O 1
ATOM 731 N N . GLY A 1 92 ? 7.202 -3.194 -7.916 1.00 80.06 92 GLY A N 1
ATOM 732 C CA . GLY A 1 92 ? 8.360 -3.702 -8.649 1.00 80.06 92 GLY A CA 1
ATOM 733 C C . GLY A 1 92 ? 8.497 -3.097 -10.049 1.00 80.06 92 GLY A C 1
ATOM 734 O O . GLY A 1 92 ? 9.599 -2.711 -10.429 1.00 80.06 92 GLY A O 1
ATOM 735 N N . LEU A 1 93 ? 7.394 -2.979 -10.795 1.00 84.50 93 LEU A N 1
ATOM 736 C CA . LEU A 1 93 ? 7.362 -2.385 -12.137 1.00 84.50 93 LEU A CA 1
ATOM 737 C C . LEU A 1 93 ? 7.639 -0.877 -12.106 1.00 84.50 93 LEU A C 1
ATOM 739 O O . LEU A 1 93 ? 8.382 -0.375 -12.953 1.00 84.50 93 LEU A O 1
ATOM 743 N N . ARG A 1 94 ? 7.108 -0.156 -11.110 1.00 85.50 94 ARG A N 1
ATOM 744 C CA . ARG A 1 94 ? 7.395 1.272 -10.918 1.00 85.50 94 ARG A CA 1
ATOM 745 C C . ARG A 1 94 ? 8.857 1.518 -10.552 1.00 85.50 94 ARG A C 1
ATOM 747 O O . ARG A 1 94 ? 9.446 2.474 -11.059 1.00 85.50 94 ARG A O 1
ATOM 754 N N . GLY A 1 95 ? 9.442 0.664 -9.711 1.00 77.31 95 GLY A N 1
ATOM 755 C CA . GLY A 1 95 ? 10.845 0.762 -9.290 1.00 77.31 95 GLY A CA 1
ATOM 756 C C . GLY A 1 95 ? 11.845 0.611 -10.439 1.00 77.31 95 GLY A C 1
ATOM 757 O O . GLY A 1 95 ? 12.900 1.230 -10.417 1.00 77.31 95 GLY A O 1
ATOM 758 N N . ILE A 1 96 ? 11.492 -0.142 -11.488 1.00 75.81 96 ILE A N 1
ATOM 759 C CA . ILE A 1 96 ? 12.304 -0.268 -12.714 1.00 75.81 96 ILE A CA 1
ATOM 760 C C . ILE A 1 96 ? 11.879 0.698 -13.833 1.00 75.81 96 ILE A C 1
ATOM 762 O O . ILE A 1 96 ? 12.298 0.528 -14.974 1.00 75.81 96 ILE A O 1
ATOM 766 N N . GLY A 1 97 ? 11.020 1.679 -13.538 1.00 80.06 97 GLY A N 1
ATOM 767 C CA . GLY A 1 97 ? 10.590 2.693 -14.506 1.00 80.06 97 GLY A CA 1
ATOM 768 C C . GLY A 1 97 ? 9.689 2.179 -15.633 1.00 80.06 97 GLY A C 1
ATOM 769 O O . GLY A 1 97 ? 9.517 2.877 -16.627 1.00 80.06 97 GLY A O 1
ATOM 770 N N . LEU A 1 98 ? 9.112 0.978 -15.504 1.00 81.94 98 LEU A N 1
ATOM 771 C CA . LEU A 1 98 ? 8.170 0.454 -16.498 1.00 81.94 98 LEU A CA 1
ATOM 772 C C . LEU A 1 98 ? 6.746 0.954 -16.283 1.00 81.94 98 LEU A C 1
ATOM 774 O O . LEU A 1 98 ? 5.993 1.028 -17.241 1.00 81.94 98 LEU A O 1
ATOM 778 N N . MET A 1 99 ? 6.373 1.285 -15.051 1.00 88.06 99 MET A N 1
ATOM 779 C CA . MET A 1 99 ? 5.027 1.729 -14.697 1.00 88.06 99 MET A CA 1
ATOM 780 C C . MET A 1 99 ? 5.022 3.220 -14.376 1.00 88.06 99 MET A C 1
ATOM 782 O O . MET A 1 99 ? 5.911 3.691 -13.664 1.00 88.06 99 MET A O 1
ATOM 786 N N . LEU A 1 100 ? 4.037 3.954 -14.902 1.00 89.69 100 LEU A N 1
ATOM 787 C CA . LEU A 1 100 ? 3.818 5.350 -14.531 1.00 89.69 100 LEU A CA 1
ATOM 788 C C . LEU A 1 100 ? 3.272 5.435 -13.103 1.00 89.69 100 LEU A C 1
ATOM 790 O O . LEU A 1 100 ? 2.778 4.460 -12.544 1.00 89.69 100 LEU A O 1
ATOM 794 N N . GLU A 1 101 ? 3.379 6.607 -12.491 1.00 87.94 101 GLU A N 1
ATOM 795 C CA . GLU A 1 101 ? 2.921 6.794 -11.114 1.00 87.94 101 GLU A CA 1
ATOM 796 C C . GLU A 1 101 ? 1.399 6.637 -10.971 1.00 87.94 101 GLU A C 1
ATOM 798 O O . GLU A 1 101 ? 0.954 5.912 -10.087 1.00 87.94 101 GLU A O 1
ATOM 803 N N . ASP A 1 102 ? 0.607 7.217 -11.874 1.00 90.38 102 ASP A N 1
ATOM 804 C CA . ASP A 1 102 ? -0.857 7.079 -11.834 1.00 90.38 102 ASP A CA 1
ATOM 805 C C . ASP A 1 102 ? -1.294 5.611 -12.002 1.00 90.38 102 ASP A C 1
ATOM 807 O O . ASP A 1 102 ? -2.183 5.131 -11.295 1.00 90.38 102 ASP A O 1
ATOM 811 N N . ASP A 1 103 ? -0.599 4.860 -12.867 1.00 91.88 103 ASP A N 1
ATOM 812 C CA . ASP A 1 103 ? -0.833 3.424 -13.064 1.00 91.88 103 ASP A CA 1
ATOM 813 C C . ASP A 1 103 ? -0.503 2.610 -11.801 1.00 91.88 103 ASP A C 1
ATOM 815 O O . ASP A 1 103 ? -1.170 1.612 -11.517 1.00 91.88 103 ASP A O 1
ATOM 819 N N . LEU A 1 104 ? 0.514 3.021 -11.028 1.00 90.81 104 LEU A N 1
ATOM 820 C CA . LEU A 1 104 ? 0.857 2.380 -9.756 1.00 90.81 104 LEU A CA 1
ATOM 821 C C . LEU A 1 104 ? -0.299 2.507 -8.765 1.00 90.81 104 LEU A C 1
ATOM 823 O O . LEU A 1 104 ? -0.687 1.503 -8.163 1.00 90.81 104 LEU A O 1
ATOM 827 N N . TRP A 1 105 ? -0.835 3.714 -8.581 1.00 90.31 105 TRP A N 1
ATOM 828 C CA . TRP A 1 105 ? -1.903 3.956 -7.609 1.00 90.31 105 TRP A CA 1
ATOM 829 C C . TRP A 1 105 ? -3.159 3.170 -7.956 1.00 90.31 105 TRP A C 1
ATOM 831 O O . TRP A 1 105 ? -3.711 2.469 -7.103 1.00 90.31 105 TRP A O 1
ATOM 841 N N . GLU A 1 106 ? -3.545 3.187 -9.228 1.00 92.44 106 GLU A N 1
ATOM 842 C CA . GLU A 1 106 ? -4.695 2.431 -9.710 1.00 92.44 106 GLU A CA 1
ATOM 843 C C . GLU A 1 106 ? -4.483 0.915 -9.559 1.00 92.44 106 GLU A C 1
ATOM 845 O O . GLU A 1 106 ? -5.357 0.188 -9.076 1.00 92.44 106 GLU A O 1
ATOM 850 N N . ALA A 1 107 ? -3.293 0.404 -9.884 1.00 92.75 107 ALA A N 1
ATOM 851 C CA . ALA A 1 107 ? -2.971 -1.007 -9.692 1.00 92.75 107 ALA A CA 1
ATOM 852 C C . ALA A 1 107 ? -2.985 -1.418 -8.208 1.00 92.75 107 ALA A C 1
ATOM 854 O O . ALA A 1 107 ? -3.463 -2.505 -7.873 1.00 92.75 107 ALA A O 1
ATOM 855 N N . MET A 1 108 ? -2.511 -0.557 -7.304 1.00 91.06 108 MET A N 1
ATOM 856 C CA . MET A 1 108 ? -2.554 -0.809 -5.861 1.00 91.06 108 MET A CA 1
ATOM 857 C C . MET A 1 108 ? -3.986 -0.789 -5.314 1.00 91.06 108 MET A C 1
ATOM 859 O O . MET A 1 108 ? -4.340 -1.676 -4.531 1.00 91.06 108 MET A O 1
ATOM 863 N N . LYS A 1 109 ? -4.842 0.130 -5.786 1.00 90.62 109 LYS A N 1
ATOM 864 C CA . LYS A 1 109 ? -6.280 0.148 -5.468 1.00 90.62 109 LYS A CA 1
ATOM 865 C C . LYS A 1 109 ? -6.972 -1.137 -5.914 1.00 90.62 109 LYS A C 1
ATOM 867 O O . LYS A 1 109 ? -7.726 -1.719 -5.131 1.00 90.62 109 LYS A O 1
ATOM 872 N N . ASN A 1 110 ? -6.708 -1.594 -7.136 1.00 92.00 110 ASN A N 1
ATOM 873 C CA . ASN A 1 110 ? -7.275 -2.834 -7.670 1.00 92.00 110 ASN A CA 1
ATOM 874 C C . ASN A 1 110 ? -6.782 -4.063 -6.901 1.00 92.00 110 ASN A C 1
ATOM 876 O O . ASN A 1 110 ? -7.568 -4.947 -6.557 1.00 92.00 110 ASN A O 1
ATOM 880 N N . ARG A 1 111 ? -5.497 -4.089 -6.536 1.00 91.06 111 ARG A N 1
ATOM 881 C CA . ARG A 1 111 ? -4.943 -5.146 -5.688 1.00 91.06 111 ARG A CA 1
ATOM 882 C C . ARG A 1 111 ? -5.615 -5.198 -4.313 1.00 91.06 111 ARG A C 1
ATOM 884 O O . ARG A 1 111 ? -5.866 -6.295 -3.822 1.00 91.06 111 ARG A O 1
ATOM 891 N N . ALA A 1 112 ? -5.903 -4.049 -3.699 1.00 90.06 112 ALA A N 1
ATOM 892 C CA . ALA A 1 112 ? -6.601 -3.993 -2.414 1.00 90.06 112 ALA A CA 1
ATOM 893 C C . ALA A 1 112 ? -8.017 -4.592 -2.499 1.00 90.06 112 ALA A C 1
ATOM 895 O O . ALA A 1 112 ? -8.389 -5.366 -1.625 1.00 90.06 112 ALA A O 1
ATOM 896 N N . SER A 1 113 ? -8.767 -4.331 -3.579 1.00 92.62 113 SER A N 1
ATOM 897 C CA . SER A 1 113 ? -10.073 -4.979 -3.807 1.00 92.62 113 SER A CA 1
ATOM 898 C C . SER A 1 113 ? -9.965 -6.499 -3.869 1.00 92.62 113 SER A C 1
ATOM 900 O O . SER A 1 113 ? -10.679 -7.188 -3.148 1.00 92.62 113 SER A O 1
ATOM 902 N N . LEU A 1 114 ? -9.029 -7.024 -4.669 1.00 92.50 114 LEU A N 1
ATOM 903 C CA . LEU A 1 114 ? -8.814 -8.474 -4.779 1.00 92.50 114 LEU A CA 1
ATOM 904 C C . LEU A 1 114 ? -8.452 -9.103 -3.430 1.00 92.50 114 LEU A C 1
ATOM 906 O O . LEU A 1 114 ? -8.862 -10.221 -3.129 1.00 92.50 114 LEU A O 1
ATOM 910 N N . PHE A 1 115 ? -7.688 -8.379 -2.611 1.00 91.38 115 PHE A N 1
ATOM 911 C CA . PHE A 1 115 ? -7.377 -8.800 -1.254 1.00 91.38 115 PHE A CA 1
ATOM 912 C C . PHE A 1 115 ? -8.636 -8.875 -0.378 1.00 91.38 115 PHE A C 1
ATOM 914 O O . PHE A 1 115 ? -8.841 -9.883 0.295 1.00 91.38 115 PHE A O 1
ATOM 921 N N . PHE A 1 116 ? -9.494 -7.853 -0.391 1.00 92.81 116 PHE A N 1
ATOM 922 C CA . PHE A 1 116 ? -10.724 -7.852 0.408 1.00 92.81 116 PHE A CA 1
ATOM 923 C C . PHE A 1 116 ? -11.714 -8.926 -0.030 1.00 92.81 116 PHE A C 1
ATOM 925 O O . PHE A 1 116 ? -12.303 -9.583 0.827 1.00 92.81 116 PHE A O 1
ATOM 932 N N . ASP A 1 117 ? -11.853 -9.152 -1.337 1.00 93.81 117 ASP A N 1
ATOM 933 C CA . ASP A 1 117 ? -12.661 -10.250 -1.870 1.00 93.81 117 ASP A CA 1
ATOM 934 C C . ASP A 1 117 ? -12.180 -11.596 -1.328 1.00 93.81 117 ASP A C 1
ATOM 936 O O . ASP A 1 117 ? -12.977 -12.414 -0.864 1.00 93.81 117 ASP A O 1
ATOM 940 N N . GLU A 1 118 ? -10.865 -11.805 -1.316 1.00 92.50 118 GLU A N 1
ATOM 941 C CA . GLU A 1 118 ? -10.262 -13.027 -0.806 1.00 92.50 118 GLU A CA 1
ATOM 942 C C . GLU A 1 118 ? -10.439 -13.183 0.715 1.00 92.50 118 GLU A C 1
ATOM 944 O O . GLU A 1 118 ? -10.815 -14.259 1.185 1.00 92.50 118 GLU A O 1
ATOM 949 N N . VAL A 1 119 ? -10.245 -12.117 1.498 1.00 90.88 119 VAL A N 1
ATOM 950 C CA . VAL A 1 119 ? -10.503 -12.134 2.950 1.00 90.88 119 VAL A CA 1
ATOM 951 C C . VAL A 1 119 ? -11.971 -12.443 3.234 1.00 90.88 119 VAL A C 1
ATOM 953 O O . VAL A 1 119 ? -12.270 -13.324 4.043 1.00 90.88 119 VAL A O 1
ATOM 956 N N . SER A 1 120 ? -12.896 -11.779 2.536 1.00 92.12 120 SER A N 1
ATOM 957 C CA . SER A 1 120 ? -14.335 -12.018 2.674 1.00 92.12 120 SER A CA 1
ATOM 958 C C . SER A 1 120 ? -14.667 -13.476 2.341 1.00 92.12 120 SER A C 1
ATOM 960 O O . SER A 1 120 ? -15.320 -14.152 3.138 1.00 92.12 120 SER A O 1
ATOM 962 N N . ARG A 1 121 ? -14.109 -14.024 1.251 1.00 92.12 121 ARG A N 1
ATOM 963 C CA . ARG A 1 121 ? -14.253 -15.439 0.869 1.00 92.12 121 ARG A CA 1
ATOM 964 C C . ARG A 1 121 ? -13.759 -16.391 1.962 1.00 92.12 121 ARG A C 1
ATOM 966 O O . ARG A 1 121 ? -14.410 -17.402 2.235 1.00 92.12 121 ARG A O 1
ATOM 973 N N . VAL A 1 122 ? -12.608 -16.108 2.576 1.00 88.88 122 VAL A N 1
ATOM 974 C CA . VAL A 1 122 ? -12.045 -16.929 3.659 1.00 88.88 122 VAL A CA 1
ATOM 975 C C . VAL A 1 122 ? -12.925 -16.870 4.899 1.00 88.88 122 VAL A C 1
ATOM 977 O O . VAL A 1 122 ? -13.287 -17.924 5.423 1.00 88.88 122 VAL A O 1
ATOM 980 N N . ILE A 1 123 ? -13.317 -15.681 5.356 1.00 88.12 123 ILE A N 1
ATOM 981 C CA . ILE A 1 123 ? -14.172 -15.535 6.540 1.00 88.12 123 ILE A CA 1
ATOM 982 C C . ILE A 1 123 ? -15.509 -16.252 6.313 1.00 88.12 123 ILE A C 1
ATOM 984 O O . ILE A 1 123 ? -15.964 -17.016 7.165 1.00 88.12 123 ILE A O 1
ATOM 988 N N . GLU A 1 124 ? -16.108 -16.098 5.130 1.00 89.44 124 GLU A N 1
ATOM 989 C CA . GLU A 1 124 ? -17.370 -16.752 4.782 1.00 89.44 124 GLU A CA 1
ATOM 990 C C . GLU A 1 124 ? -17.284 -18.275 4.734 1.00 89.44 124 GLU A C 1
ATOM 992 O O . GLU A 1 124 ? -18.172 -18.963 5.241 1.00 89.44 124 GLU A O 1
ATOM 997 N N . ALA A 1 125 ? -16.200 -18.812 4.179 1.00 88.94 125 ALA A N 1
ATOM 998 C CA . ALA A 1 125 ? -15.967 -20.250 4.133 1.00 88.94 125 ALA A CA 1
ATOM 999 C C . ALA A 1 125 ? -15.669 -20.863 5.515 1.00 88.94 125 ALA A C 1
ATOM 1001 O O . ALA A 1 125 ? -15.589 -22.085 5.630 1.00 88.94 125 ALA A O 1
ATOM 1002 N N . ASN A 1 126 ? -15.470 -20.040 6.550 1.00 84.50 126 ASN A N 1
ATOM 1003 C CA . ASN A 1 126 ? -15.105 -20.465 7.900 1.00 84.50 126 ASN A CA 1
ATOM 1004 C C . ASN A 1 126 ? -15.981 -19.787 8.984 1.00 84.50 126 ASN A C 1
ATOM 1006 O O . ASN A 1 126 ? -15.529 -19.609 10.114 1.00 84.50 126 ASN A O 1
ATOM 1010 N N . ARG A 1 127 ? -17.239 -19.428 8.676 1.00 82.75 127 ARG A N 1
ATOM 1011 C CA . ARG A 1 127 ? -18.166 -18.714 9.594 1.00 82.75 127 ARG A CA 1
ATOM 1012 C C . ARG A 1 127 ? -18.375 -19.376 10.961 1.00 82.75 127 ARG A C 1
ATOM 1014 O O . ARG A 1 127 ? -18.718 -18.704 11.921 1.00 82.75 127 ARG A O 1
ATOM 1021 N N . GLU A 1 128 ? -18.172 -20.685 11.082 1.00 81.19 128 GLU A N 1
ATOM 1022 C CA . GLU A 1 128 ? -18.252 -21.370 12.382 1.00 81.19 128 GLU A CA 1
ATOM 1023 C C . GLU A 1 128 ? -17.099 -20.980 13.322 1.00 81.19 128 GLU A C 1
ATOM 1025 O O . GLU A 1 128 ? -17.250 -21.015 14.541 1.00 81.19 128 GLU A O 1
ATOM 1030 N N . SER A 1 129 ? -15.955 -20.587 12.753 1.00 74.81 129 SER A N 1
ATOM 1031 C CA . SER A 1 129 ? -14.775 -20.098 13.478 1.00 74.81 129 SER A CA 1
ATOM 1032 C C . SER A 1 129 ? -14.748 -18.571 13.613 1.00 74.81 129 SER A C 1
ATOM 1034 O O . SER A 1 129 ? -14.096 -18.063 14.522 1.00 74.81 129 SER A O 1
ATOM 1036 N N . TYR A 1 130 ? -15.466 -17.841 12.750 1.00 72.44 130 TYR A N 1
ATOM 1037 C CA . TYR A 1 130 ? -15.474 -16.375 12.708 1.00 72.44 130 TYR A CA 1
ATOM 1038 C C . TYR A 1 130 ? -16.867 -15.811 12.896 1.00 72.44 130 TYR A C 1
ATOM 1040 O O . TYR A 1 130 ? -17.747 -16.002 12.060 1.00 72.44 130 TYR A O 1
ATOM 1048 N N . ARG A 1 131 ? -17.055 -15.071 13.988 1.00 65.31 131 ARG A N 1
ATOM 1049 C CA . ARG A 1 131 ? -18.339 -14.424 14.269 1.00 65.31 131 ARG A CA 1
ATOM 1050 C C . ARG A 1 131 ? -18.530 -13.133 13.485 1.00 65.31 131 ARG A C 1
ATOM 1052 O O . ARG A 1 131 ? -19.663 -12.826 13.131 1.00 65.31 131 ARG A O 1
ATOM 1059 N N . GLU A 1 132 ? -17.447 -12.416 13.198 1.00 80.81 132 GLU A N 1
ATOM 1060 C CA . GLU A 1 132 ? -17.499 -11.069 12.630 1.00 80.81 132 GLU A CA 1
ATOM 1061 C C . GLU A 1 132 ? -16.525 -10.924 11.455 1.00 80.81 132 GLU A C 1
ATOM 1063 O O . GLU A 1 132 ? -15.492 -11.596 11.392 1.00 80.81 132 GLU A O 1
ATOM 1068 N N . LYS A 1 133 ? -16.895 -10.086 10.481 1.00 89.38 133 LYS A N 1
ATOM 1069 C CA . LYS A 1 133 ? -16.135 -9.842 9.247 1.00 89.38 133 LYS A CA 1
ATOM 1070 C C . LYS A 1 133 ? -15.085 -8.749 9.457 1.00 89.38 133 LYS A C 1
ATOM 1072 O O . LYS A 1 133 ? -15.099 -7.708 8.808 1.00 89.38 133 LYS A O 1
ATOM 1077 N N . GLU A 1 134 ? -14.190 -9.013 10.396 1.00 90.38 134 GLU A N 1
ATOM 1078 C CA . GLU A 1 134 ? -13.258 -8.023 10.924 1.00 90.38 134 GLU A CA 1
ATOM 1079 C C . GLU A 1 134 ? -11.862 -8.131 10.331 1.00 90.38 134 GLU A C 1
ATOM 1081 O O . GLU A 1 134 ? -11.325 -9.227 10.142 1.00 90.38 134 GLU A O 1
ATOM 1086 N N . ILE A 1 135 ? -11.252 -6.968 10.117 1.00 92.75 135 ILE A N 1
ATOM 1087 C CA . ILE A 1 135 ? -9.831 -6.832 9.820 1.00 92.75 135 ILE A CA 1
ATOM 1088 C C . ILE A 1 135 ? -9.170 -5.839 10.780 1.00 92.75 135 ILE A C 1
ATOM 1090 O O . ILE A 1 135 ? -9.781 -4.857 11.207 1.00 92.75 135 ILE A O 1
ATOM 1094 N N . GLY A 1 136 ? -7.896 -6.080 11.073 1.00 92.31 136 GLY A N 1
ATOM 1095 C CA . GLY A 1 136 ? -7.014 -5.115 11.711 1.00 92.31 136 GLY A CA 1
ATOM 1096 C C . GLY A 1 136 ? -6.177 -4.378 10.669 1.00 92.31 136 GLY A C 1
ATOM 1097 O O . GLY A 1 136 ? -5.821 -4.931 9.629 1.00 92.31 136 GLY A O 1
ATOM 1098 N N . LEU A 1 137 ? -5.835 -3.128 10.947 1.00 92.31 137 LEU A N 1
ATOM 1099 C CA . LEU A 1 137 ? -5.009 -2.292 10.087 1.00 92.31 137 LEU A CA 1
ATOM 1100 C C . LEU A 1 137 ? -3.852 -1.718 10.902 1.00 92.31 137 LEU A C 1
ATOM 1102 O O . LEU A 1 137 ? -4.048 -1.251 12.018 1.00 92.31 137 LEU A O 1
ATOM 1106 N N . ILE A 1 138 ? -2.644 -1.738 10.350 1.00 90.12 138 ILE A N 1
ATOM 1107 C CA . ILE A 1 138 ? -1.479 -1.074 10.936 1.00 90.12 138 ILE A CA 1
ATOM 1108 C C . ILE A 1 138 ? -0.985 -0.033 9.942 1.00 90.12 138 ILE A C 1
ATOM 1110 O O . ILE A 1 138 ? -0.677 -0.404 8.813 1.00 90.12 138 ILE A O 1
ATOM 1114 N N . LEU A 1 139 ? -0.927 1.241 10.336 1.00 91.88 139 LEU A N 1
ATOM 1115 C CA . LEU A 1 139 ? -0.653 2.378 9.457 1.00 91.88 139 LEU A CA 1
ATOM 1116 C C . LEU A 1 139 ? 0.573 3.187 9.870 1.00 91.88 139 LEU A C 1
ATOM 1118 O O . LEU A 1 139 ? 0.834 3.414 11.053 1.00 91.88 139 LEU A O 1
ATOM 1122 N N . ASN A 1 140 ? 1.251 3.741 8.873 1.00 91.00 140 ASN A N 1
ATOM 1123 C CA . ASN A 1 140 ? 2.231 4.806 9.023 1.00 91.00 140 ASN A CA 1
ATOM 1124 C C . ASN A 1 140 ? 2.166 5.767 7.828 1.00 91.00 140 ASN A C 1
ATOM 1126 O O . ASN A 1 140 ? 1.614 5.445 6.777 1.00 91.00 140 ASN A O 1
ATOM 1130 N N . VAL A 1 141 ? 2.744 6.958 7.981 1.00 90.88 141 VAL A N 1
ATOM 1131 C CA . VAL A 1 141 ? 3.028 7.835 6.840 1.00 90.88 141 VAL A CA 1
ATOM 1132 C C . VAL A 1 141 ? 4.521 7.833 6.582 1.00 90.88 141 VAL A C 1
ATOM 1134 O O . VAL A 1 141 ? 5.324 8.070 7.485 1.00 90.88 141 VAL A O 1
ATOM 1137 N N . MET A 1 142 ? 4.888 7.574 5.333 1.00 87.94 142 MET A N 1
ATOM 1138 C CA . MET A 1 142 ? 6.271 7.554 4.885 1.00 87.94 142 MET A CA 1
ATOM 1139 C C . MET A 1 142 ? 6.472 8.492 3.704 1.00 87.94 142 MET A C 1
ATOM 1141 O O . MET A 1 142 ? 5.577 8.706 2.896 1.00 87.94 142 MET A O 1
ATOM 1145 N N . TYR A 1 143 ? 7.674 9.037 3.583 1.00 86.75 143 TYR A N 1
ATOM 1146 C CA . TYR A 1 143 ? 8.084 9.749 2.381 1.00 86.75 143 TYR A CA 1
ATOM 1147 C C . TYR A 1 143 ? 8.677 8.765 1.365 1.00 86.75 143 TYR A C 1
ATOM 1149 O O . TYR A 1 143 ? 9.742 8.203 1.622 1.00 86.75 143 TYR A O 1
ATOM 1157 N N . ASN A 1 144 ? 7.993 8.548 0.243 1.00 82.12 144 ASN A N 1
ATOM 1158 C CA . ASN A 1 144 ? 8.434 7.681 -0.851 1.00 82.12 144 ASN A CA 1
ATOM 1159 C C . ASN A 1 144 ? 7.896 8.206 -2.194 1.00 82.12 144 ASN A C 1
ATOM 1161 O O . ASN A 1 144 ? 6.923 8.951 -2.208 1.00 82.12 144 ASN A O 1
ATOM 1165 N N . PHE A 1 145 ? 8.521 7.858 -3.321 1.00 80.69 145 PHE A N 1
ATOM 1166 C CA . PHE A 1 145 ? 8.161 8.400 -4.645 1.00 80.69 145 PHE A CA 1
ATOM 1167 C C . PHE A 1 145 ? 8.071 9.938 -4.659 1.00 80.69 145 PHE A C 1
ATOM 1169 O O . PHE A 1 145 ? 7.170 10.516 -5.258 1.00 80.69 145 PHE A O 1
ATOM 1176 N N . ASP A 1 146 ? 8.974 10.594 -3.925 1.00 86.69 146 ASP A N 1
ATOM 1177 C CA . ASP A 1 146 ? 8.995 12.045 -3.722 1.00 86.69 146 ASP A CA 1
ATOM 1178 C C . ASP A 1 146 ? 7.713 12.644 -3.121 1.00 86.69 146 ASP A C 1
ATOM 1180 O O . ASP A 1 146 ? 7.476 13.844 -3.241 1.00 86.69 146 ASP A O 1
ATOM 1184 N N . LYS A 1 147 ? 6.901 11.836 -2.430 1.00 91.62 147 LYS A N 1
ATOM 1185 C CA . LYS A 1 147 ? 5.638 12.257 -1.819 1.00 91.62 147 LYS A CA 1
ATOM 1186 C C . LYS A 1 147 ? 5.421 11.631 -0.433 1.00 91.62 147 LYS A C 1
ATOM 1188 O O . LYS A 1 147 ? 5.942 10.555 -0.137 1.00 91.62 147 LYS A O 1
ATOM 1193 N N . PRO A 1 148 ? 4.655 12.280 0.459 1.00 93.56 148 PRO A N 1
ATOM 1194 C CA . PRO A 1 148 ? 4.148 11.642 1.666 1.00 93.56 148 PRO A CA 1
ATOM 1195 C C . PRO A 1 148 ? 3.026 10.661 1.306 1.00 93.56 148 PRO A C 1
ATOM 1197 O O . PRO A 1 148 ? 2.033 11.042 0.690 1.00 93.56 148 PRO A O 1
ATOM 1200 N N . ILE A 1 149 ? 3.164 9.403 1.701 1.00 91.38 149 ILE A N 1
ATOM 1201 C CA . ILE A 1 149 ? 2.230 8.324 1.378 1.00 91.38 149 ILE A CA 1
ATOM 1202 C C . ILE A 1 149 ? 1.788 7.646 2.665 1.00 91.38 149 ILE A C 1
ATOM 1204 O O . ILE A 1 149 ? 2.616 7.288 3.508 1.00 91.38 149 ILE A O 1
ATOM 1208 N N . LEU A 1 150 ? 0.476 7.464 2.798 1.00 91.50 150 LEU A N 1
ATOM 1209 C CA . LEU A 1 150 ? -0.082 6.574 3.801 1.00 91.50 150 LEU A CA 1
ATOM 1210 C C . LEU A 1 150 ? 0.196 5.133 3.359 1.00 91.50 150 LEU A C 1
ATOM 1212 O O . LEU A 1 150 ? -0.075 4.745 2.223 1.00 91.50 150 LEU A O 1
ATOM 1216 N N . GLN A 1 151 ? 0.771 4.337 4.244 1.00 87.62 151 GLN A N 1
ATOM 1217 C CA . GLN A 1 151 ? 1.029 2.926 4.008 1.00 87.62 151 GLN A CA 1
ATOM 1218 C C . GLN A 1 151 ? 0.476 2.114 5.175 1.00 87.62 151 GLN A C 1
ATOM 1220 O O . GLN A 1 151 ? 0.416 2.588 6.309 1.00 87.62 151 GLN A O 1
ATOM 1225 N N . GLY A 1 152 ? 0.080 0.873 4.895 1.00 85.75 152 GLY A N 1
ATOM 1226 C CA . GLY A 1 152 ? -0.282 -0.049 5.947 1.00 85.75 152 GLY A CA 1
ATOM 1227 C C . GLY A 1 152 ? -0.112 -1.524 5.643 1.00 85.75 152 GLY A C 1
ATOM 1228 O O . GLY A 1 152 ? 0.176 -1.948 4.523 1.00 85.75 152 GLY A O 1
ATOM 1229 N N . ALA A 1 153 ? -0.330 -2.302 6.693 1.00 84.94 153 ALA A N 1
ATOM 1230 C CA . ALA A 1 153 ? -0.488 -3.744 6.674 1.00 84.94 153 ALA A CA 1
ATOM 1231 C C . ALA A 1 153 ? -1.887 -4.091 7.187 1.00 84.94 153 ALA A C 1
ATOM 1233 O O . ALA A 1 153 ? -2.356 -3.474 8.142 1.00 84.94 153 ALA A O 1
ATOM 1234 N N . VAL A 1 154 ? -2.533 -5.086 6.584 1.00 86.25 154 VAL A N 1
ATOM 1235 C CA . VAL A 1 154 ? -3.813 -5.608 7.076 1.00 86.25 154 VAL A CA 1
ATOM 1236 C C . VAL A 1 154 ? -3.612 -6.973 7.698 1.00 86.25 154 VAL A C 1
ATOM 1238 O O . VAL A 1 154 ? -2.933 -7.839 7.144 1.00 86.25 154 VAL A O 1
ATOM 1241 N N . THR A 1 155 ? -4.230 -7.163 8.853 1.00 86.38 155 THR A N 1
ATOM 1242 C CA . THR A 1 155 ? -4.286 -8.429 9.567 1.00 86.38 155 THR A CA 1
ATOM 1243 C C . THR A 1 155 ? -5.708 -8.959 9.566 1.00 86.38 155 THR A C 1
ATOM 1245 O O . THR A 1 155 ? -6.681 -8.213 9.654 1.00 86.38 155 THR A O 1
ATOM 1248 N N . PHE A 1 156 ? -5.835 -10.273 9.470 1.00 85.25 156 PHE A N 1
ATOM 1249 C CA . PHE A 1 156 ? -7.093 -10.971 9.697 1.00 85.25 156 PHE A CA 1
ATOM 1250 C C . PHE A 1 156 ? -6.769 -12.368 10.226 1.00 85.25 156 PHE A C 1
ATOM 1252 O O . PHE A 1 156 ? -5.642 -12.852 10.115 1.00 85.25 156 PHE A O 1
ATOM 1259 N N . HIS A 1 157 ? -7.739 -13.028 10.839 1.00 78.38 157 HIS A N 1
ATOM 1260 C CA . HIS A 1 157 ? -7.514 -14.374 11.349 1.00 78.38 157 HIS A CA 1
ATOM 1261 C C . HIS A 1 157 ? -7.734 -15.422 10.239 1.00 78.38 157 HIS A C 1
ATOM 1263 O O . HIS A 1 157 ? -8.790 -15.450 9.607 1.00 78.38 157 HIS A O 1
ATOM 1269 N N . ASP A 1 158 ? -6.765 -16.324 10.041 1.00 73.81 158 ASP A N 1
ATOM 1270 C CA . ASP A 1 158 ? -6.875 -17.558 9.251 1.00 73.81 158 ASP A CA 1
ATOM 1271 C C . ASP A 1 158 ? -6.471 -18.778 10.103 1.00 73.81 158 ASP A C 1
ATOM 1273 O O . ASP A 1 158 ? -5.299 -19.089 10.309 1.00 73.81 158 ASP A O 1
ATOM 1277 N N . SER A 1 159 ? -7.472 -19.533 10.552 1.00 67.12 159 SER A N 1
ATOM 1278 C CA . SER A 1 159 ? -7.350 -20.745 11.356 1.00 67.12 159 SER A CA 1
ATOM 1279 C C . SER A 1 159 ? -6.615 -21.877 10.643 1.00 67.12 159 SER A C 1
ATOM 1281 O O . SER A 1 159 ? -6.191 -22.826 11.299 1.00 67.12 159 SER A O 1
ATOM 1283 N N . ASN A 1 160 ? -6.460 -21.792 9.319 1.00 66.94 160 ASN A N 1
ATOM 1284 C CA . ASN A 1 160 ? -5.772 -22.789 8.504 1.00 66.94 160 ASN A CA 1
ATOM 1285 C C . ASN A 1 160 ? -4.420 -22.289 7.963 1.00 66.94 160 ASN A C 1
ATOM 1287 O O . ASN A 1 160 ? -3.731 -23.047 7.275 1.00 66.94 160 ASN A O 1
ATOM 1291 N N . GLY A 1 161 ? -4.048 -21.035 8.236 1.00 61.22 161 GLY A N 1
ATOM 1292 C CA . GLY A 1 161 ? -2.813 -20.421 7.756 1.00 61.22 161 GLY A CA 1
ATOM 1293 C C . GLY A 1 161 ? -1.579 -20.864 8.557 1.00 61.22 161 GLY A C 1
ATOM 1294 O O . GLY A 1 161 ? -1.692 -21.188 9.741 1.00 61.22 161 GLY A O 1
ATOM 1295 N N . PRO A 1 162 ? -0.369 -20.912 7.965 1.00 54.47 162 PRO A N 1
ATOM 1296 C CA . PRO A 1 162 ? 0.875 -21.051 8.722 1.00 54.47 162 PRO A CA 1
ATOM 1297 C C . PRO A 1 162 ? 1.103 -19.786 9.569 1.00 54.47 162 PRO A C 1
ATOM 1299 O O . PRO A 1 162 ? 1.620 -18.777 9.101 1.00 54.47 162 PRO A O 1
ATOM 1302 N N . THR A 1 163 ? 0.668 -19.850 10.822 1.00 50.84 163 THR A N 1
ATOM 1303 C CA . THR A 1 163 ? 0.457 -18.699 11.707 1.00 50.84 163 THR A CA 1
ATOM 1304 C C . THR A 1 163 ? 1.739 -17.993 12.155 1.00 50.84 163 THR A C 1
ATOM 1306 O O . THR A 1 163 ? 2.693 -18.650 12.577 1.00 50.84 163 THR A O 1
ATOM 1309 N N . LEU A 1 164 ? 1.686 -16.662 12.256 1.00 49.00 164 LEU A N 1
ATOM 1310 C CA . LEU A 1 164 ? 2.363 -15.930 13.332 1.00 49.00 164 LEU A CA 1
ATOM 1311 C C . LEU A 1 164 ? 1.460 -16.018 14.573 1.00 49.00 164 LEU A C 1
ATOM 1313 O O . LEU A 1 164 ? 0.290 -15.671 14.480 1.00 49.00 164 LEU A O 1
ATOM 1317 N N . ASN A 1 165 ? 1.979 -16.540 15.692 1.00 50.03 165 ASN A N 1
ATOM 1318 C CA . ASN A 1 165 ? 1.344 -16.589 17.022 1.00 50.03 165 ASN A CA 1
ATOM 1319 C C . ASN A 1 165 ? -0.204 -16.561 17.039 1.00 50.03 165 ASN A C 1
ATOM 1321 O O . ASN A 1 165 ? -0.802 -15.519 17.290 1.00 50.03 165 ASN A O 1
ATOM 1325 N N . GLY A 1 166 ? -0.848 -17.721 16.855 1.00 56.50 166 GLY A N 1
ATOM 1326 C CA . GLY A 1 166 ? -2.247 -17.903 17.268 1.00 56.50 166 GLY A CA 1
ATOM 1327 C C . GLY A 1 166 ? -3.332 -17.755 16.199 1.00 56.50 166 GLY A C 1
ATOM 1328 O O . GLY A 1 166 ? -4.461 -17.462 16.563 1.00 56.50 166 GLY A O 1
ATOM 1329 N N . GLY A 1 167 ? -3.037 -17.991 14.917 1.00 60.97 167 GLY A N 1
ATOM 1330 C CA . GLY A 1 167 ? -4.079 -18.030 13.873 1.00 60.97 167 GLY A CA 1
ATOM 1331 C C . GLY A 1 167 ? -4.167 -16.783 13.001 1.00 60.97 167 GLY A C 1
ATOM 1332 O O . GLY A 1 167 ? -5.029 -16.72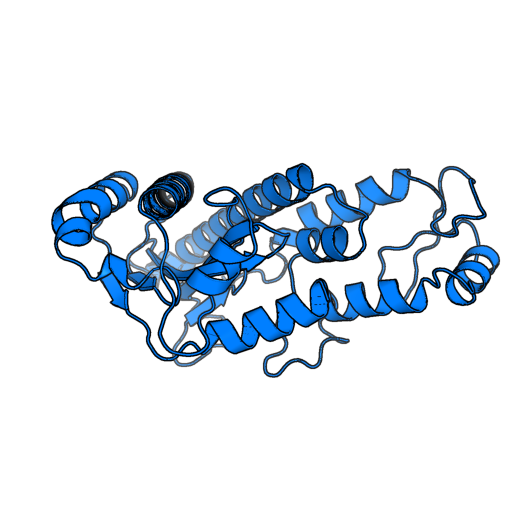1 12.137 1.00 60.97 167 GLY A O 1
ATOM 1333 N N . THR A 1 168 ? -3.307 -15.785 13.201 1.00 64.94 168 THR A N 1
ATOM 1334 C CA . THR A 1 168 ? -3.391 -14.516 12.465 1.00 64.94 168 THR A CA 1
ATOM 1335 C C . THR A 1 168 ? -2.544 -14.557 11.196 1.00 64.94 168 THR A C 1
ATOM 1337 O O . THR A 1 168 ? -1.335 -14.801 11.252 1.00 64.94 168 THR A O 1
ATOM 1340 N N . GLU A 1 169 ? -3.169 -14.280 10.052 1.00 71.19 169 GLU A N 1
ATOM 1341 C CA . GLU A 1 169 ? -2.479 -13.975 8.800 1.00 71.19 169 GLU A CA 1
ATOM 1342 C C . GLU A 1 169 ? -2.291 -12.459 8.685 1.00 71.19 169 GLU A C 1
ATOM 1344 O O . GLU A 1 169 ? -3.132 -11.650 9.086 1.00 71.19 169 GLU A O 1
ATOM 1349 N N . CYS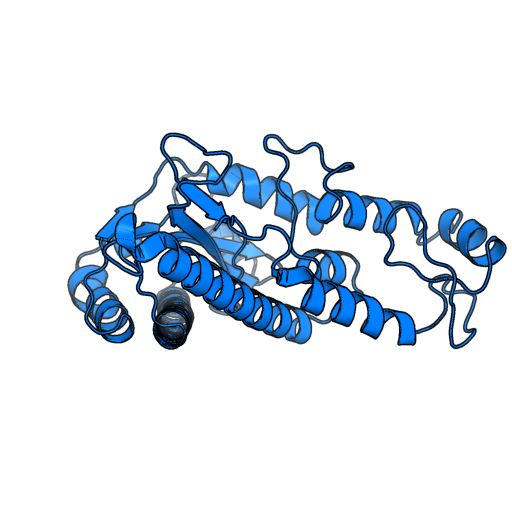 A 1 170 ? -1.140 -12.063 8.150 1.00 68.00 170 CYS A N 1
ATOM 1350 C CA . CYS A 1 170 ? -0.784 -10.663 7.976 1.00 68.00 170 CYS A CA 1
ATOM 1351 C C . CYS A 1 170 ? -0.344 -10.422 6.537 1.00 68.00 170 CYS A C 1
ATOM 1353 O O . CYS A 1 170 ? 0.581 -11.065 6.034 1.00 68.00 170 CYS A O 1
ATOM 1355 N N . VAL A 1 171 ? -0.999 -9.467 5.882 1.00 67.75 171 VAL A N 1
ATOM 1356 C CA . VAL A 1 171 ? -0.660 -9.005 4.540 1.00 67.75 171 VAL A CA 1
ATOM 1357 C C . VAL A 1 171 ? -0.056 -7.611 4.648 1.00 67.75 171 VAL A C 1
ATOM 1359 O O . VAL A 1 171 ? -0.728 -6.622 4.918 1.00 67.75 171 VAL A O 1
ATOM 1362 N N . TYR A 1 172 ? 1.254 -7.542 4.422 1.00 63.84 172 TYR A N 1
ATOM 1363 C CA . TYR A 1 172 ? 2.096 -6.411 4.820 1.00 63.84 172 TYR A CA 1
ATOM 1364 C C . TYR A 1 172 ? 2.121 -5.205 3.866 1.00 63.84 172 TYR A C 1
ATOM 1366 O O .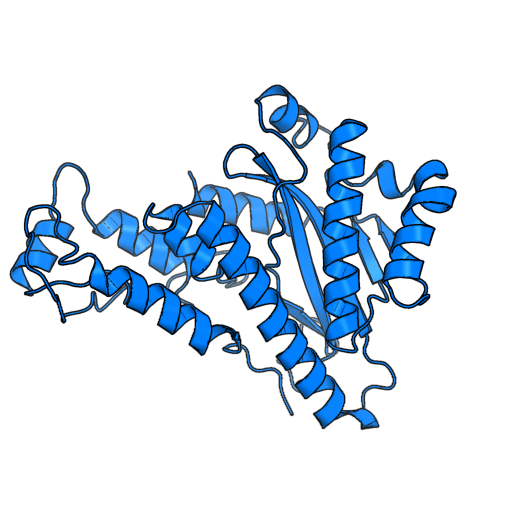 TYR A 1 172 ? 2.838 -4.245 4.137 1.00 63.84 172 TYR A O 1
ATOM 1374 N N . TYR A 1 173 ? 1.377 -5.230 2.756 1.00 68.88 173 TYR A N 1
ATOM 1375 C CA . TYR A 1 173 ? 1.517 -4.207 1.713 1.00 68.88 173 TYR A CA 1
ATOM 1376 C C . TYR A 1 173 ? 0.178 -3.731 1.168 1.00 68.88 173 TYR A C 1
ATOM 1378 O O . TYR A 1 173 ? -0.321 -4.239 0.157 1.00 68.88 173 TYR A O 1
ATOM 1386 N N . ILE A 1 174 ? -0.353 -2.709 1.828 1.00 75.56 174 ILE A N 1
ATOM 1387 C CA . ILE A 1 174 ? -1.329 -1.780 1.275 1.00 75.56 174 ILE A CA 1
ATOM 1388 C C . ILE A 1 174 ? -0.632 -0.439 1.128 1.00 75.56 174 ILE A C 1
ATOM 1390 O O . ILE A 1 174 ? -0.153 0.140 2.101 1.00 75.56 174 ILE A O 1
ATOM 1394 N N . LEU A 1 175 ? -0.558 0.031 -0.109 1.00 78.38 175 LEU A N 1
ATOM 1395 C CA . LEU A 1 175 ? -0.033 1.344 -0.428 1.00 78.38 175 LEU A CA 1
ATOM 1396 C C . LEU A 1 175 ? -1.214 2.212 -0.842 1.00 78.38 175 LEU A C 1
ATOM 1398 O O . LEU A 1 175 ? -1.986 1.815 -1.717 1.00 78.38 175 LEU A O 1
ATOM 1402 N N . PHE A 1 176 ? -1.365 3.346 -0.175 1.00 84.44 176 PHE A N 1
ATOM 1403 C CA . PHE A 1 176 ? -2.432 4.289 -0.447 1.00 84.44 176 PHE A CA 1
ATOM 1404 C C . PHE A 1 176 ? -1.918 5.381 -1.384 1.00 84.44 176 PHE A C 1
ATOM 1406 O O . PHE A 1 176 ? -0.727 5.450 -1.694 1.00 84.44 176 PHE A O 1
ATOM 1413 N N . GLU A 1 177 ? -2.822 6.243 -1.835 1.00 85.88 177 GLU A N 1
ATOM 1414 C CA . GLU A 1 177 ? -2.434 7.428 -2.587 1.00 85.88 177 GLU A CA 1
ATOM 1415 C C . GLU A 1 177 ? -1.617 8.411 -1.733 1.00 85.88 177 GLU A C 1
ATOM 1417 O O . GLU A 1 177 ? -1.701 8.402 -0.496 1.00 85.88 177 GLU A O 1
ATOM 1422 N N . PRO A 1 178 ? -0.819 9.277 -2.385 1.00 91.19 178 PRO A N 1
ATOM 1423 C CA . PRO A 1 178 ? -0.151 10.374 -1.713 1.00 91.19 178 PRO A CA 1
ATOM 1424 C C . PRO A 1 178 ? -1.131 11.241 -0.921 1.00 91.19 178 PRO A C 1
ATOM 1426 O O . PRO A 1 178 ? -2.158 11.674 -1.437 1.00 91.19 178 PRO A O 1
ATOM 1429 N N . VAL A 1 179 ? -0.776 11.560 0.323 1.00 93.50 179 VAL A N 1
ATOM 1430 C CA . VAL A 1 179 ? -1.603 12.397 1.213 1.00 93.50 179 VAL A CA 1
ATOM 1431 C C . VAL A 1 179 ? -1.344 13.897 1.027 1.00 93.50 179 VAL A C 1
ATOM 1433 O O . VAL A 1 179 ? -1.890 14.729 1.751 1.00 93.50 179 VAL A O 1
ATOM 1436 N N . GLY A 1 180 ? -0.489 14.251 0.067 1.00 92.38 180 GLY A N 1
ATOM 1437 C CA . GLY A 1 180 ? -0.214 15.619 -0.348 1.00 92.38 180 GLY A CA 1
ATOM 1438 C C . GLY A 1 180 ? 1.087 15.744 -1.133 1.00 92.38 180 GLY A C 1
ATOM 1439 O O . GLY A 1 180 ? 1.656 14.754 -1.594 1.00 92.38 180 GLY A O 1
ATOM 1440 N N . GLU A 1 181 ? 1.550 16.983 -1.277 1.00 91.19 181 GLU A N 1
ATOM 1441 C CA . GLU A 1 181 ? 2.765 17.305 -2.024 1.00 91.19 181 GLU A CA 1
ATOM 1442 C C . GLU A 1 181 ? 4.049 16.956 -1.262 1.00 91.19 181 GLU A C 1
ATOM 1444 O O . GLU A 1 181 ? 4.105 16.938 -0.027 1.00 91.19 181 GLU A O 1
ATOM 1449 N N . GLY A 1 182 ? 5.095 16.688 -2.041 1.00 91.88 182 GLY A N 1
ATOM 1450 C CA . GLY A 1 182 ? 6.430 16.362 -1.560 1.00 91.88 182 GLY A CA 1
ATOM 1451 C C . GLY A 1 182 ? 7.250 17.551 -1.065 1.00 91.88 182 GLY A C 1
ATOM 1452 O O . GLY A 1 182 ? 6.767 18.665 -0.865 1.00 91.88 182 GLY A O 1
ATOM 1453 N N . GLY A 1 183 ? 8.544 17.299 -0.884 1.00 92.75 183 GLY A N 1
ATOM 1454 C CA . GLY A 1 183 ? 9.538 18.304 -0.524 1.00 92.75 183 GLY A CA 1
ATOM 1455 C C . GLY A 1 183 ? 10.434 17.858 0.624 1.00 92.75 183 GLY A C 1
ATOM 1456 O O . GLY A 1 183 ? 10.017 17.140 1.532 1.00 92.75 183 GLY A O 1
ATOM 1457 N N . GLU A 1 184 ? 11.677 18.331 0.617 1.00 91.56 184 GLU A N 1
ATOM 1458 C CA . GLU A 1 184 ? 12.673 17.955 1.626 1.00 91.56 184 GLU A CA 1
ATOM 1459 C C . GLU A 1 184 ? 12.228 18.322 3.054 1.00 91.56 184 GLU A C 1
ATOM 1461 O O . GLU A 1 184 ? 12.465 17.564 3.994 1.00 91.56 184 GLU A O 1
ATOM 1466 N N . ASP A 1 185 ? 11.506 19.431 3.223 1.00 93.06 185 ASP A N 1
ATOM 1467 C CA . ASP A 1 185 ? 10.940 19.823 4.518 1.00 93.06 185 ASP A CA 1
ATOM 1468 C C . ASP A 1 185 ? 9.801 18.897 4.970 1.00 93.06 185 ASP A C 1
ATOM 1470 O O . ASP A 1 185 ? 9.613 18.675 6.166 1.00 93.06 185 ASP A O 1
ATOM 1474 N N . VAL A 1 186 ? 9.030 18.333 4.034 1.00 93.25 186 VAL A N 1
ATOM 1475 C CA . VAL A 1 186 ? 8.029 17.295 4.334 1.00 93.25 186 VAL A CA 1
ATOM 1476 C C . VAL A 1 186 ? 8.747 16.017 4.760 1.00 93.25 186 VAL A C 1
ATOM 1478 O O . VAL A 1 186 ? 8.456 15.478 5.828 1.00 93.25 186 VAL A O 1
ATOM 1481 N N . ARG A 1 187 ? 9.752 15.586 3.985 1.00 92.31 187 ARG A N 1
ATOM 1482 C CA . ARG A 1 187 ? 10.566 14.402 4.284 1.00 92.31 187 ARG A CA 1
ATOM 1483 C C . ARG A 1 187 ? 11.179 14.470 5.681 1.00 92.31 187 ARG A C 1
ATOM 1485 O O . ARG A 1 187 ? 11.044 13.521 6.445 1.00 92.31 187 ARG A O 1
ATOM 1492 N N . ARG A 1 188 ? 11.807 15.595 6.039 1.00 89.81 188 ARG A N 1
ATOM 1493 C CA . ARG A 1 188 ? 12.445 15.796 7.355 1.00 89.81 188 ARG A CA 1
ATOM 1494 C C . ARG A 1 188 ? 11.459 15.819 8.516 1.00 89.81 188 ARG A C 1
ATOM 1496 O O . ARG A 1 188 ? 11.817 15.388 9.607 1.00 89.81 188 ARG A O 1
ATOM 1503 N N . ARG A 1 189 ? 10.240 16.325 8.305 1.00 92.06 189 ARG A N 1
ATOM 1504 C CA . ARG A 1 189 ? 9.191 16.322 9.337 1.00 92.06 189 ARG A CA 1
ATOM 1505 C C . ARG A 1 189 ? 8.634 14.929 9.591 1.00 92.06 189 ARG A C 1
ATOM 1507 O O . ARG A 1 189 ? 8.395 14.590 10.743 1.00 92.06 189 ARG A O 1
ATOM 1514 N N . ILE A 1 190 ? 8.470 14.122 8.544 1.00 90.25 190 ILE A N 1
ATOM 1515 C CA . ILE A 1 190 ? 8.020 12.728 8.668 1.00 90.25 190 ILE A CA 1
ATOM 1516 C C . ILE A 1 190 ? 9.127 11.860 9.278 1.00 90.25 190 ILE A C 1
ATOM 1518 O O . ILE A 1 190 ? 8.865 11.048 10.164 1.00 90.25 190 ILE A O 1
ATOM 1522 N N . HIS A 1 191 ? 10.375 12.085 8.859 1.00 88.50 191 HIS A N 1
ATOM 1523 C CA . HIS A 1 191 ? 11.553 11.312 9.262 1.00 88.50 191 HIS A CA 1
ATOM 1524 C C . HIS A 1 191 ? 12.569 12.165 10.037 1.00 88.50 191 HIS A C 1
ATOM 1526 O O . HIS A 1 191 ? 13.680 12.402 9.548 1.00 88.50 191 HIS A O 1
ATOM 1532 N N . PRO A 1 192 ? 12.220 12.673 11.233 1.00 86.50 192 PRO A N 1
ATOM 1533 C CA . PRO A 1 192 ? 13.167 13.408 12.053 1.00 86.50 192 PRO A CA 1
ATOM 1534 C C . PRO A 1 192 ? 14.246 12.463 12.590 1.00 86.50 192 PRO A C 1
ATOM 1536 O O . PRO A 1 192 ? 14.019 11.269 12.775 1.00 86.50 192 PRO A O 1
ATOM 1539 N N . ALA A 1 193 ? 15.416 13.018 12.914 1.00 82.25 193 ALA A N 1
ATOM 1540 C CA . ALA A 1 193 ? 16.508 12.252 13.519 1.00 82.25 193 ALA A CA 1
ATOM 1541 C C . ALA A 1 193 ? 16.120 11.617 14.869 1.00 82.25 193 ALA A C 1
ATOM 1543 O O . ALA A 1 193 ? 16.681 10.597 15.259 1.00 82.25 193 ALA A O 1
ATOM 1544 N N . THR A 1 194 ? 15.173 12.226 15.587 1.00 80.38 194 THR A N 1
ATOM 1545 C CA . THR A 1 194 ? 14.602 11.712 16.832 1.00 80.38 194 THR A CA 1
ATOM 1546 C C . THR A 1 194 ? 13.091 11.939 16.854 1.00 80.38 194 THR A C 1
ATOM 1548 O O . THR A 1 194 ? 12.593 12.943 16.347 1.00 80.38 194 THR A O 1
ATOM 1551 N N . GLY A 1 195 ? 12.357 11.009 17.469 1.00 84.44 195 GLY A N 1
ATOM 1552 C CA . GLY A 1 195 ? 10.901 11.084 17.603 1.00 84.44 195 GLY A CA 1
ATOM 1553 C C . GLY A 1 195 ? 10.122 10.413 16.468 1.00 84.44 195 GLY A C 1
ATOM 1554 O O . GLY A 1 195 ? 10.681 9.768 15.581 1.00 84.44 195 GLY A O 1
ATOM 1555 N N . SER A 1 196 ? 8.802 10.567 16.532 1.00 83.75 196 SER A N 1
ATOM 1556 C CA . SER A 1 196 ? 7.819 9.837 15.723 1.00 83.75 196 SER A CA 1
ATOM 1557 C C . SER A 1 196 ? 7.441 10.503 14.401 1.00 83.75 196 SER A C 1
ATOM 1559 O O . SER A 1 196 ? 6.517 10.045 13.733 1.00 83.75 196 SER A O 1
ATOM 1561 N N . GLY A 1 197 ? 8.074 11.624 14.057 1.00 88.50 197 GLY A N 1
ATOM 1562 C CA . GLY A 1 197 ? 7.639 12.465 12.944 1.00 88.50 197 GLY A CA 1
ATOM 1563 C C . GLY A 1 197 ? 6.292 13.149 13.168 1.00 88.50 197 GLY A C 1
ATOM 1564 O O . GLY A 1 197 ? 5.541 12.817 14.089 1.00 88.50 197 GLY A O 1
ATOM 1565 N N . ASP A 1 198 ? 6.004 14.123 12.312 1.00 91.38 198 ASP A N 1
ATOM 1566 C CA . ASP A 1 198 ? 4.752 14.872 12.317 1.00 91.38 198 ASP A CA 1
ATOM 1567 C C . ASP A 1 198 ? 4.344 15.307 10.900 1.00 91.38 198 ASP A C 1
ATOM 1569 O O . ASP A 1 198 ? 5.168 15.414 9.987 1.00 91.38 198 ASP A O 1
ATOM 1573 N N . LEU A 1 199 ? 3.055 15.584 10.733 1.00 93.25 199 LEU A N 1
ATOM 1574 C CA . LEU A 1 199 ? 2.431 16.087 9.516 1.00 93.25 199 LEU A CA 1
ATOM 1575 C C . LEU A 1 199 ? 1.877 17.490 9.761 1.00 93.25 199 LEU A C 1
ATOM 1577 O O . LEU A 1 199 ? 1.328 17.766 10.829 1.00 93.25 199 LEU A O 1
ATOM 1581 N N . SER A 1 200 ? 1.949 18.368 8.754 1.00 94.75 200 SER A N 1
ATOM 1582 C CA . SER A 1 200 ? 1.172 19.614 8.824 1.00 94.75 200 SER A CA 1
ATOM 1583 C C . SER A 1 200 ? -0.323 19.322 8.800 1.00 94.75 200 SER A C 1
ATOM 1585 O O . SER A 1 200 ? -0.755 18.263 8.348 1.00 94.75 200 SER A O 1
ATOM 1587 N N . VAL A 1 201 ? -1.116 20.295 9.242 1.00 95.19 201 VAL A N 1
ATOM 1588 C CA . VAL A 1 201 ? -2.582 20.212 9.276 1.00 95.19 201 VAL A CA 1
ATOM 1589 C C . VAL A 1 201 ? -3.163 19.805 7.917 1.00 95.19 201 VAL A C 1
ATOM 1591 O O . VAL A 1 201 ? -4.091 19.002 7.870 1.00 95.19 201 VAL A O 1
ATOM 1594 N N . GLU A 1 202 ? -2.597 20.298 6.814 1.00 95.25 202 GLU A N 1
ATOM 1595 C CA . GLU A 1 202 ? -3.030 19.958 5.455 1.00 95.25 202 GLU A CA 1
ATOM 1596 C C . GLU A 1 202 ? -2.790 18.476 5.137 1.00 95.25 202 GLU A C 1
ATOM 1598 O O . GLU A 1 202 ? -3.701 17.799 4.667 1.00 95.25 202 GLU A O 1
ATOM 1603 N N . LEU A 1 203 ? -1.601 17.951 5.459 1.00 95.31 203 LEU A N 1
ATOM 1604 C CA . LEU A 1 203 ? -1.259 16.540 5.248 1.00 95.31 203 LEU A CA 1
ATOM 1605 C C . LEU A 1 203 ? -2.052 15.611 6.175 1.00 95.31 203 LEU A C 1
ATOM 1607 O O . LEU A 1 203 ? -2.419 14.514 5.767 1.00 95.31 203 LEU A O 1
ATOM 1611 N N . ARG A 1 204 ? -2.360 16.047 7.406 1.00 96.56 204 ARG A N 1
ATOM 1612 C CA . ARG A 1 204 ? -3.255 15.307 8.312 1.00 96.56 204 ARG A CA 1
ATOM 1613 C C . ARG A 1 204 ? -4.650 15.171 7.706 1.00 96.56 204 ARG A C 1
ATOM 1615 O O . ARG A 1 204 ? -5.214 14.083 7.731 1.00 96.56 204 ARG A O 1
ATOM 1622 N N . ARG A 1 205 ? -5.182 16.251 7.119 1.00 96.19 205 ARG A N 1
ATOM 1623 C CA . ARG A 1 205 ? -6.461 16.221 6.394 1.00 96.19 205 ARG A CA 1
ATOM 1624 C C . ARG A 1 205 ? -6.412 15.271 5.199 1.00 96.19 205 ARG A C 1
ATOM 1626 O O . ARG A 1 205 ? -7.296 14.435 5.078 1.00 96.19 205 ARG A O 1
ATOM 1633 N N . GLY A 1 206 ? -5.360 15.343 4.382 1.00 96.00 206 GLY A N 1
ATOM 1634 C CA . GLY A 1 206 ? -5.166 14.413 3.264 1.00 96.00 206 GLY A CA 1
ATOM 1635 C C . GLY A 1 206 ? -5.115 12.950 3.714 1.00 96.00 206 GLY A C 1
ATOM 1636 O O . GLY A 1 206 ? -5.764 12.099 3.116 1.00 96.00 206 GLY A O 1
ATOM 1637 N N . ALA A 1 207 ? -4.424 12.661 4.821 1.00 95.75 207 ALA A N 1
ATOM 1638 C CA . ALA A 1 207 ? -4.373 11.317 5.390 1.00 95.75 207 ALA A CA 1
ATOM 1639 C C . ALA A 1 207 ? -5.745 10.825 5.878 1.00 95.75 207 ALA A C 1
ATOM 1641 O O . ALA A 1 207 ? -6.059 9.652 5.694 1.00 95.75 207 ALA A O 1
ATOM 1642 N N . ILE A 1 208 ? -6.565 11.703 6.469 1.00 96.94 208 ILE A N 1
ATOM 1643 C CA . ILE A 1 208 ? -7.933 11.368 6.894 1.00 96.94 208 ILE A CA 1
ATOM 1644 C C . ILE A 1 208 ? -8.808 11.032 5.685 1.00 96.94 208 ILE A C 1
ATOM 1646 O O . ILE A 1 208 ? -9.478 10.005 5.719 1.00 96.94 208 ILE A O 1
ATOM 1650 N N . GLU A 1 209 ? -8.783 11.838 4.620 1.00 96.94 209 GLU A N 1
ATOM 1651 C CA . GLU A 1 209 ? -9.597 11.580 3.421 1.00 96.94 209 GLU A CA 1
ATOM 1652 C C . GLU A 1 209 ? -9.207 10.261 2.744 1.00 96.94 209 GLU A C 1
ATOM 1654 O O . GLU A 1 209 ? -10.059 9.407 2.507 1.00 96.94 209 GLU A O 1
ATOM 1659 N N . VAL A 1 210 ? -7.907 10.032 2.536 1.00 95.06 210 VAL A N 1
ATOM 1660 C CA . VAL A 1 210 ? -7.405 8.784 1.940 1.00 95.06 210 VAL A CA 1
ATOM 1661 C C . VAL A 1 210 ? -7.763 7.564 2.802 1.00 95.06 210 VAL A C 1
ATOM 1663 O O . VAL A 1 210 ? -8.152 6.515 2.283 1.00 95.06 210 VAL A O 1
ATOM 1666 N N . LEU A 1 211 ? -7.670 7.685 4.131 1.00 95.94 211 LEU A N 1
ATOM 1667 C CA . LEU A 1 211 ? -8.068 6.614 5.045 1.00 95.94 211 LEU A CA 1
ATOM 1668 C C . LEU A 1 211 ? -9.584 6.375 5.018 1.00 95.94 211 LEU A C 1
ATOM 1670 O O . LEU A 1 211 ? -10.024 5.228 5.056 1.00 95.94 211 LEU A O 1
ATOM 1674 N N . LYS A 1 212 ? -10.384 7.436 4.924 1.00 96.94 212 LYS A N 1
ATOM 1675 C CA . LYS A 1 212 ? -11.843 7.360 4.836 1.00 96.94 212 LYS A CA 1
ATOM 1676 C C . LYS A 1 212 ? -12.292 6.615 3.584 1.00 96.94 212 LYS A C 1
ATOM 1678 O O . LYS A 1 212 ? -13.103 5.699 3.697 1.00 96.94 212 LYS A O 1
ATOM 1683 N N . GLU A 1 213 ? -11.734 6.951 2.423 1.00 95.00 213 GLU A N 1
ATOM 1684 C CA . GLU A 1 213 ? -12.014 6.254 1.160 1.00 95.00 213 GLU A CA 1
ATOM 1685 C C . GLU A 1 213 ? -11.661 4.766 1.249 1.00 95.00 213 GLU A C 1
ATOM 1687 O O . GLU A 1 213 ? -12.427 3.899 0.826 1.00 95.00 213 GLU A O 1
ATOM 1692 N N . PHE A 1 214 ? -10.521 4.446 1.864 1.00 94.19 214 PHE A N 1
ATOM 1693 C CA . PHE A 1 214 ? -10.126 3.062 2.086 1.00 94.19 214 PHE A CA 1
ATOM 1694 C C . PHE A 1 214 ? -11.099 2.311 3.002 1.00 94.19 214 PHE A C 1
ATOM 1696 O O . PHE A 1 214 ? -11.483 1.186 2.689 1.00 94.19 214 PHE A O 1
ATOM 1703 N N . ILE A 1 215 ? -11.525 2.916 4.113 1.00 96.19 215 ILE A N 1
ATOM 1704 C CA . ILE A 1 215 ? -12.500 2.315 5.034 1.00 96.19 215 ILE A CA 1
ATOM 1705 C C . ILE A 1 215 ? -13.836 2.068 4.327 1.00 96.19 215 ILE A C 1
ATOM 1707 O O . ILE A 1 215 ? -14.427 0.998 4.483 1.00 96.19 215 ILE A O 1
ATOM 1711 N N . GLN A 1 216 ? -14.309 3.024 3.526 1.00 96.12 216 GLN A N 1
ATOM 1712 C CA . GLN A 1 216 ? -15.528 2.849 2.731 1.00 96.12 216 GLN A CA 1
ATOM 1713 C C . GLN A 1 216 ? -15.388 1.657 1.789 1.00 96.12 216 GLN A C 1
ATOM 1715 O O . GLN A 1 216 ? -16.253 0.784 1.767 1.00 96.12 216 GLN A O 1
ATOM 1720 N N . LYS A 1 217 ? -14.247 1.558 1.105 1.00 94.88 217 LYS A N 1
ATOM 1721 C CA . LYS A 1 217 ? -13.936 0.432 0.232 1.00 94.88 217 LYS A CA 1
ATOM 1722 C C . LYS A 1 217 ? -13.939 -0.902 0.982 1.00 94.88 217 LYS A C 1
ATOM 1724 O O . LYS A 1 217 ? -14.538 -1.858 0.511 1.00 94.88 217 LYS A O 1
ATOM 1729 N N . VAL A 1 218 ? -13.342 -0.982 2.172 1.00 95.12 218 VAL A N 1
ATOM 1730 C CA . VAL A 1 218 ? -13.410 -2.185 3.030 1.00 95.12 218 VAL A CA 1
ATOM 1731 C C . VAL A 1 218 ? -14.872 -2.592 3.292 1.00 95.12 218 VAL A C 1
ATOM 1733 O O . VAL A 1 218 ? -15.219 -3.767 3.142 1.00 95.12 218 VAL A O 1
ATOM 1736 N N . ASN A 1 219 ? -15.744 -1.623 3.589 1.00 95.69 219 ASN A N 1
ATOM 1737 C CA . ASN A 1 219 ? -17.171 -1.861 3.832 1.00 95.69 219 ASN A CA 1
ATOM 1738 C C . ASN A 1 219 ? -17.944 -2.314 2.590 1.00 95.69 219 ASN A C 1
ATOM 1740 O O . ASN A 1 219 ? -18.840 -3.149 2.707 1.00 95.69 219 ASN A O 1
ATOM 1744 N N . GLU A 1 220 ? -17.584 -1.842 1.396 1.00 95.75 220 GLU A N 1
ATOM 1745 C CA . GLU A 1 220 ? -18.174 -2.313 0.132 1.00 95.75 220 GLU A CA 1
ATOM 1746 C C . GLU A 1 220 ? -17.953 -3.819 -0.091 1.00 95.75 220 GLU A C 1
ATOM 1748 O O . GLU A 1 220 ? -18.808 -4.493 -0.664 1.00 95.75 220 GLU A O 1
ATOM 1753 N N . HIS A 1 221 ? -16.854 -4.371 0.433 1.00 95.19 221 HIS A N 1
ATOM 1754 C CA . HIS A 1 221 ? -16.560 -5.811 0.414 1.00 95.19 221 HIS A CA 1
ATOM 1755 C C . HIS A 1 221 ? -17.181 -6.579 1.607 1.00 95.19 221 HIS A C 1
ATOM 1757 O O . HIS A 1 221 ? -16.938 -7.779 1.803 1.00 95.19 221 HIS A O 1
ATOM 1763 N N . GLY A 1 222 ? -18.020 -5.903 2.400 1.00 94.75 222 GLY A N 1
ATOM 1764 C CA . GLY A 1 222 ? -18.724 -6.453 3.555 1.00 94.75 222 GLY A CA 1
ATOM 1765 C C . GLY A 1 222 ? -17.823 -6.733 4.756 1.00 94.75 222 GLY A C 1
ATOM 1766 O O . GLY A 1 222 ? -18.182 -7.574 5.577 1.00 94.75 222 GLY A O 1
ATOM 1767 N N . LEU A 1 223 ? -16.657 -6.094 4.824 1.00 95.19 223 LEU A N 1
ATOM 1768 C CA . LEU A 1 223 ? -15.718 -6.169 5.940 1.00 95.19 223 LEU A CA 1
ATOM 1769 C C . LEU A 1 223 ? -15.792 -4.873 6.759 1.00 95.19 223 LEU A C 1
ATOM 1771 O O . LEU A 1 223 ? -16.217 -3.844 6.245 1.00 95.19 223 LEU A O 1
ATOM 1775 N N . HIS A 1 224 ? -15.308 -4.886 7.997 1.00 95.81 224 HIS A N 1
ATOM 1776 C CA . HIS A 1 224 ? -15.105 -3.662 8.776 1.00 95.81 224 HIS A CA 1
ATOM 1777 C C . HIS A 1 224 ? -13.779 -3.688 9.531 1.00 95.81 224 HIS A C 1
ATOM 1779 O O . HIS A 1 224 ? -13.222 -4.749 9.823 1.00 95.81 224 HIS A O 1
ATOM 1785 N N . ILE A 1 225 ? -13.255 -2.502 9.835 1.00 95.94 225 ILE A N 1
ATOM 1786 C CA . ILE A 1 225 ? -12.019 -2.356 10.608 1.00 95.94 225 ILE A CA 1
ATOM 1787 C C . ILE A 1 225 ? -12.373 -2.362 12.092 1.00 95.94 225 ILE A C 1
ATOM 1789 O O . ILE A 1 225 ? -13.144 -1.515 12.532 1.00 95.94 225 ILE A O 1
ATOM 1793 N N . ASN A 1 226 ? -11.821 -3.291 12.870 1.00 95.50 226 ASN A N 1
ATOM 1794 C CA . ASN A 1 226 ? -12.051 -3.338 14.320 1.00 95.50 226 ASN A CA 1
ATOM 1795 C C . ASN A 1 226 ? -10.894 -2.725 15.118 1.00 95.50 226 ASN A C 1
ATOM 1797 O O . ASN A 1 226 ? -11.106 -2.175 16.194 1.00 95.50 226 ASN A O 1
ATOM 1801 N N . LEU A 1 227 ? -9.681 -2.783 14.571 1.00 94.62 227 LEU A N 1
ATOM 1802 C CA . LEU A 1 227 ? -8.452 -2.316 15.191 1.00 94.62 227 LEU A CA 1
ATOM 1803 C C . LEU A 1 227 ? -7.628 -1.556 14.157 1.00 94.62 227 LEU A C 1
ATOM 1805 O O . LEU A 1 227 ? -7.303 -2.086 13.097 1.00 94.62 227 LEU A O 1
ATOM 1809 N N . LEU A 1 228 ? -7.231 -0.338 14.498 1.00 95.88 228 LEU A N 1
ATOM 1810 C CA . LEU A 1 228 ? -6.288 0.468 13.748 1.00 95.88 228 LEU A CA 1
ATOM 1811 C C . LEU A 1 228 ? -5.113 0.829 14.649 1.00 95.88 228 LEU A C 1
ATOM 1813 O O . LEU A 1 228 ? -5.203 1.656 15.556 1.00 95.88 228 LEU A O 1
ATOM 1817 N N . THR A 1 229 ? -3.984 0.198 14.372 1.00 93.88 229 THR A N 1
ATOM 1818 C CA . THR A 1 229 ? -2.707 0.545 14.976 1.00 93.88 229 THR A CA 1
ATOM 1819 C C . THR A 1 229 ? -2.022 1.611 14.130 1.00 93.88 229 THR A C 1
ATOM 1821 O O . THR A 1 229 ? -1.984 1.493 12.908 1.00 93.88 229 THR A O 1
ATOM 1824 N N . TYR A 1 230 ? -1.487 2.660 14.742 1.00 93.88 230 TYR A N 1
ATOM 1825 C CA . TYR A 1 230 ? -0.853 3.761 14.017 1.00 93.88 230 TYR A CA 1
ATOM 1826 C C . TYR A 1 230 ? 0.534 4.076 14.571 1.00 93.88 230 TYR A C 1
ATOM 1828 O O . TYR A 1 230 ? 0.784 3.975 15.771 1.00 93.88 230 TYR A O 1
ATOM 1836 N N . GLN A 1 231 ? 1.441 4.446 13.671 1.00 91.44 231 GLN A N 1
ATOM 1837 C CA . GLN A 1 231 ? 2.859 4.648 13.959 1.00 91.44 231 GLN A CA 1
ATOM 1838 C C . GLN A 1 231 ? 3.321 6.040 13.480 1.00 91.44 231 GLN A C 1
ATOM 1840 O O . GLN A 1 231 ? 2.595 7.036 13.575 1.00 91.44 231 GLN A O 1
ATOM 1845 N N . ARG A 1 232 ? 4.558 6.122 12.971 1.00 89.31 232 ARG A N 1
ATOM 1846 C CA . ARG A 1 232 ? 5.212 7.338 12.476 1.00 89.31 232 ARG A CA 1
ATOM 1847 C C . ARG A 1 232 ? 4.305 8.182 11.583 1.00 89.31 232 ARG A C 1
ATOM 1849 O O . ARG A 1 232 ? 3.593 7.668 10.721 1.00 89.31 232 ARG A O 1
ATOM 1856 N N . GLY A 1 233 ? 4.358 9.497 11.797 1.00 90.62 233 GLY A N 1
ATOM 1857 C CA . GLY A 1 233 ? 3.554 10.482 11.071 1.00 90.62 233 GLY A CA 1
ATOM 1858 C C . GLY A 1 233 ? 2.070 10.502 11.455 1.00 90.62 233 GLY A C 1
ATOM 1859 O O . GLY A 1 233 ? 1.356 11.410 11.041 1.00 90.62 233 GLY A O 1
ATOM 1860 N N . LEU A 1 234 ? 1.600 9.556 12.274 1.00 94.75 234 LEU A N 1
ATOM 1861 C CA . LEU A 1 234 ? 0.201 9.434 12.691 1.00 94.75 234 LEU A CA 1
ATOM 1862 C C . LEU A 1 234 ? 0.006 9.537 14.208 1.00 94.75 234 LEU A C 1
ATOM 1864 O O . LEU A 1 234 ? -1.113 9.413 14.686 1.00 94.75 234 LEU A O 1
ATOM 1868 N N . MET A 1 235 ? 1.058 9.809 14.989 1.00 94.00 235 MET A N 1
ATOM 1869 C CA . MET A 1 235 ? 0.960 9.842 16.459 1.00 94.00 235 MET A CA 1
ATOM 1870 C C . MET A 1 235 ? -0.027 10.884 17.003 1.00 94.00 235 MET A C 1
ATOM 1872 O O . MET A 1 235 ? -0.589 10.675 18.080 1.00 94.00 235 MET A O 1
ATOM 1876 N N . TRP A 1 236 ? -0.293 11.944 16.234 1.00 94.44 236 TRP A N 1
ATOM 1877 C CA . TRP A 1 236 ? -1.330 12.948 16.500 1.00 94.44 236 TRP A CA 1
ATOM 1878 C C . TRP A 1 236 ? -2.754 12.365 16.533 1.00 94.44 236 TRP A C 1
ATOM 1880 O O . TRP A 1 236 ? -3.664 12.991 17.063 1.00 94.44 236 TRP A O 1
ATOM 1890 N N . MET A 1 237 ? -2.973 11.143 16.034 1.00 96.12 237 MET A N 1
ATOM 1891 C CA . MET A 1 237 ? -4.236 10.414 16.216 1.00 96.12 237 MET A CA 1
ATOM 1892 C C . MET A 1 237 ? -4.494 10.028 17.683 1.00 96.12 237 MET A C 1
ATOM 1894 O O . MET A 1 237 ? -5.577 9.561 18.030 1.00 96.12 237 MET A O 1
ATOM 1898 N N . SER A 1 238 ? -3.520 10.223 18.572 1.00 94.50 238 SER A N 1
ATOM 1899 C CA . SER A 1 238 ? -3.726 10.097 20.019 1.00 94.50 238 SER A CA 1
ATOM 1900 C C . SER A 1 238 ? -4.388 11.333 20.631 1.00 94.50 238 SER A C 1
ATOM 1902 O O . SER A 1 238 ? -4.905 11.233 21.739 1.00 94.50 238 SER A O 1
ATOM 1904 N N . ASP A 1 239 ? -4.379 12.468 19.928 1.00 95.38 239 ASP A N 1
ATOM 1905 C CA . ASP A 1 239 ? -4.834 13.755 20.449 1.00 95.38 239 ASP A CA 1
ATOM 1906 C C . ASP A 1 239 ? -6.366 13.812 20.547 1.00 95.38 239 ASP A C 1
ATOM 1908 O O . ASP A 1 239 ? -7.082 13.330 19.662 1.00 95.38 239 ASP A O 1
ATOM 1912 N N . ASP A 1 240 ? -6.884 14.471 21.588 1.00 95.25 240 ASP A N 1
ATOM 1913 C CA . ASP A 1 240 ? -8.327 14.593 21.844 1.00 95.25 240 ASP A CA 1
ATOM 1914 C C . ASP A 1 240 ? -9.095 15.218 20.670 1.00 95.25 240 ASP A C 1
ATOM 1916 O O . ASP A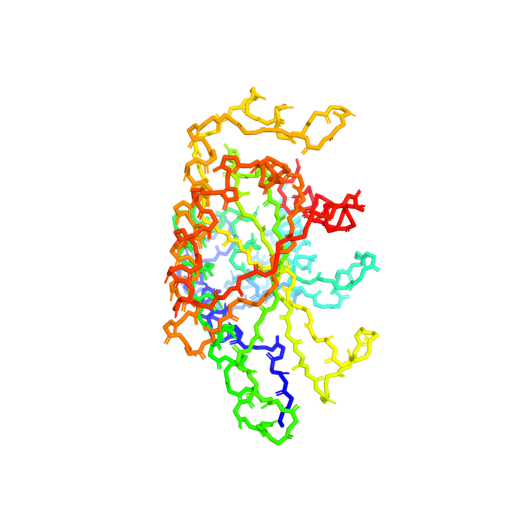 1 240 ? -10.239 14.837 20.411 1.00 95.25 240 ASP A O 1
ATOM 1920 N N . ASP A 1 241 ? -8.474 16.140 19.933 1.00 95.00 241 ASP A N 1
ATOM 1921 C CA . ASP A 1 241 ? -9.074 16.773 18.755 1.00 95.00 241 ASP A CA 1
ATOM 1922 C C . ASP A 1 241 ? -9.377 15.744 17.656 1.00 95.00 241 ASP A C 1
ATOM 1924 O O . ASP A 1 241 ? -10.459 15.756 17.064 1.00 95.00 241 ASP A O 1
ATOM 1928 N N . PHE A 1 242 ? -8.462 14.796 17.417 1.00 96.50 242 PHE A N 1
ATOM 1929 C CA . PHE A 1 242 ? -8.712 13.694 16.489 1.00 96.50 242 PHE A CA 1
ATOM 1930 C C . PHE A 1 242 ? -9.787 12.753 17.037 1.00 96.50 242 PHE A C 1
ATOM 1932 O O . PHE A 1 242 ? -10.733 12.422 16.321 1.00 96.50 242 PHE A O 1
ATOM 1939 N N . ARG A 1 243 ? -9.676 12.365 18.317 1.00 95.31 243 ARG A N 1
ATOM 1940 C CA . ARG A 1 243 ? -10.617 11.445 18.984 1.00 95.31 243 ARG A CA 1
ATOM 1941 C C . ARG A 1 243 ? -12.056 11.942 18.959 1.00 95.31 243 ARG A C 1
ATOM 1943 O O . ARG A 1 243 ? -12.983 11.150 18.806 1.00 95.31 243 ARG A O 1
ATOM 1950 N N . ASN A 1 244 ? -12.247 13.246 19.117 1.00 94.12 244 ASN A N 1
ATOM 1951 C CA . ASN A 1 244 ? -13.570 13.850 19.184 1.00 94.12 244 ASN A CA 1
ATOM 1952 C C . ASN A 1 244 ? -14.109 14.321 17.829 1.00 94.12 244 ASN A C 1
ATOM 1954 O O . ASN A 1 244 ? -15.320 14.552 17.747 1.00 94.12 244 ASN A O 1
ATOM 1958 N N . GLY A 1 245 ? -13.247 14.433 16.813 1.00 96.31 245 GLY A N 1
ATOM 1959 C CA . GLY A 1 245 ? -13.578 14.815 15.440 1.00 96.31 245 GLY A CA 1
ATOM 1960 C C . GLY A 1 245 ? -13.407 13.656 14.460 1.00 96.31 245 GLY A C 1
ATOM 1961 O O . GLY A 1 245 ? -14.259 12.772 14.386 1.00 96.31 245 GLY A O 1
ATOM 1962 N N . ALA A 1 246 ? -12.294 13.654 13.721 1.00 97.12 246 ALA A N 1
ATOM 1963 C CA . ALA A 1 246 ? -12.072 12.766 12.578 1.00 97.12 246 ALA A CA 1
ATOM 1964 C C . ALA A 1 246 ? -12.176 11.263 12.895 1.00 97.12 246 ALA A C 1
ATOM 1966 O O . ALA A 1 246 ? -12.593 10.501 12.031 1.00 97.12 246 ALA A O 1
ATOM 1967 N N . ALA A 1 247 ? -11.868 10.817 14.120 1.00 97.56 247 ALA A N 1
ATOM 1968 C CA . ALA A 1 247 ? -12.061 9.415 14.498 1.00 97.56 247 ALA A CA 1
ATOM 1969 C C . ALA A 1 247 ? -13.526 8.969 14.338 1.00 97.56 247 ALA A C 1
ATOM 1971 O O . ALA A 1 247 ? -13.779 7.885 13.823 1.00 97.56 247 ALA A O 1
ATOM 1972 N N . LYS A 1 248 ? -14.490 9.826 14.705 1.00 97.38 248 LYS A N 1
ATOM 1973 C CA . LYS A 1 248 ? -15.924 9.535 14.551 1.00 97.38 248 LYS A CA 1
ATOM 1974 C C . LYS A 1 248 ? -16.338 9.508 13.086 1.00 97.38 248 LYS A C 1
ATOM 1976 O O . LYS A 1 248 ? -17.089 8.630 12.689 1.00 97.38 248 LYS A O 1
ATOM 1981 N N . GLU A 1 249 ? -15.811 10.425 12.277 1.00 97.44 249 GLU A N 1
ATOM 1982 C CA . GLU A 1 249 ? -16.067 10.440 10.830 1.00 97.44 249 GLU A CA 1
ATOM 1983 C C . GLU A 1 249 ? -15.556 9.159 10.149 1.00 97.44 249 GLU A C 1
ATOM 1985 O O . GLU A 1 249 ? -16.195 8.632 9.238 1.00 97.44 249 GLU A O 1
ATOM 1990 N N . LEU A 1 250 ? -14.411 8.639 10.603 1.00 97.88 250 LEU A N 1
ATOM 1991 C CA . LEU A 1 250 ? -13.842 7.383 10.116 1.00 97.88 250 LEU A CA 1
ATOM 1992 C C . LEU A 1 250 ? -14.642 6.165 10.606 1.00 97.88 250 LEU A C 1
ATOM 1994 O O . LEU A 1 250 ? -14.834 5.228 9.839 1.00 97.88 250 LEU A O 1
ATOM 1998 N N . GLU A 1 251 ? -15.166 6.182 11.834 1.00 97.75 251 GLU A N 1
ATOM 1999 C CA . GLU A 1 251 ? -16.079 5.144 12.342 1.00 97.75 251 GLU A CA 1
ATOM 2000 C C . GLU A 1 251 ? -17.436 5.152 11.618 1.00 97.75 251 GLU A C 1
ATOM 2002 O O . GLU A 1 251 ? -17.985 4.094 11.315 1.00 97.75 251 GLU A O 1
ATOM 2007 N N . GLU A 1 252 ? -17.963 6.325 11.261 1.00 97.69 252 GLU A N 1
ATOM 2008 C CA . GLU A 1 252 ? -19.153 6.451 10.410 1.00 97.69 252 GLU A CA 1
ATOM 2009 C C . GLU A 1 252 ? -18.905 5.868 9.013 1.00 97.69 252 GLU A C 1
ATOM 2011 O O . GLU A 1 252 ? -19.722 5.092 8.513 1.00 97.69 252 GLU A O 1
ATOM 2016 N N . ALA A 1 253 ? -17.751 6.174 8.408 1.00 97.19 253 ALA A N 1
ATOM 2017 C CA . ALA A 1 253 ? -17.314 5.542 7.164 1.00 97.19 253 ALA A CA 1
ATOM 2018 C C . ALA A 1 253 ? -17.141 4.021 7.315 1.00 97.19 253 ALA A C 1
ATOM 2020 O O . ALA A 1 253 ? -17.345 3.287 6.349 1.00 97.19 253 ALA A O 1
ATOM 2021 N N . ASN A 1 254 ? -16.839 3.551 8.529 1.00 97.19 254 ASN A N 1
ATOM 2022 C CA . ASN A 1 254 ? -16.714 2.142 8.895 1.00 97.19 254 ASN A CA 1
ATOM 2023 C C . ASN A 1 254 ? -18.067 1.441 9.143 1.00 97.19 254 ASN A C 1
ATOM 2025 O O . ASN A 1 254 ? -18.155 0.482 9.912 1.00 97.19 254 ASN A O 1
ATOM 2029 N N . GLY A 1 255 ? -19.154 1.966 8.570 1.00 96.12 255 GLY A N 1
ATOM 2030 C CA . GLY A 1 255 ? -20.512 1.463 8.784 1.00 96.12 255 GLY A CA 1
ATOM 2031 C C . GLY A 1 255 ? -21.064 1.732 10.189 1.00 96.12 255 GLY A C 1
ATOM 2032 O O . GLY A 1 255 ? -22.009 1.067 10.611 1.00 96.12 255 GLY A O 1
ATOM 2033 N N . GLY A 1 256 ? -20.474 2.675 10.930 1.00 95.69 256 GLY A N 1
ATOM 2034 C CA . GLY A 1 256 ? -20.791 2.945 12.334 1.00 95.69 256 GLY A CA 1
ATOM 2035 C C . GLY A 1 256 ? -20.133 1.974 13.320 1.00 95.69 256 GLY A C 1
ATOM 2036 O O . GLY A 1 256 ? -20.401 2.058 14.521 1.00 95.69 256 GLY A O 1
ATOM 2037 N N . ASN A 1 257 ? -19.283 1.056 12.845 1.00 95.31 257 ASN A N 1
ATOM 2038 C CA . ASN A 1 257 ? -18.533 0.157 13.714 1.00 95.31 257 ASN A CA 1
ATOM 2039 C C . ASN A 1 257 ? -17.389 0.917 14.386 1.00 95.31 257 ASN A C 1
ATOM 2041 O O . ASN A 1 257 ? -16.583 1.580 13.725 1.00 95.31 257 ASN A O 1
ATOM 2045 N N . ARG A 1 258 ? -17.307 0.781 15.711 1.00 96.19 258 ARG A N 1
ATOM 2046 C CA . ARG A 1 258 ? -16.239 1.378 16.512 1.00 96.19 258 ARG A CA 1
ATOM 2047 C C . ARG A 1 258 ? -14.886 0.802 16.100 1.00 96.19 258 ARG A C 1
ATOM 2049 O O . ARG A 1 258 ? -14.751 -0.412 15.981 1.00 96.19 258 ARG A O 1
ATOM 2056 N N . ILE A 1 259 ? -13.889 1.671 15.978 1.00 97.19 259 ILE A N 1
ATOM 2057 C CA . ILE A 1 259 ? -12.505 1.277 15.726 1.00 97.19 259 ILE A CA 1
ATOM 2058 C C . ILE A 1 259 ? -11.746 1.384 17.052 1.00 97.19 259 ILE A C 1
ATOM 2060 O O . ILE A 1 259 ? -11.804 2.397 17.752 1.00 97.19 259 ILE A O 1
ATOM 2064 N N . GLU A 1 260 ? -11.035 0.332 17.443 1.00 96.69 260 GLU A N 1
ATOM 2065 C CA . GLU A 1 260 ? -10.015 0.428 18.481 1.00 96.69 260 GLU A CA 1
ATOM 2066 C C . GLU A 1 260 ? -8.769 1.062 17.872 1.00 96.69 260 GLU A C 1
ATOM 2068 O O . GLU A 1 260 ? -8.256 0.605 16.860 1.00 96.69 260 GLU A O 1
ATOM 2073 N N . TRP A 1 261 ? -8.272 2.132 18.473 1.00 96.62 261 TRP A N 1
ATOM 2074 C CA . TRP A 1 261 ? -7.186 2.909 17.899 1.00 96.62 261 TRP A CA 1
ATOM 2075 C C . TRP A 1 261 ? -5.974 2.885 18.818 1.00 96.62 261 TRP A C 1
ATOM 2077 O O . TRP A 1 261 ? -6.005 3.501 19.890 1.00 96.62 261 TRP A O 1
ATOM 2087 N N . THR A 1 262 ? -4.889 2.275 18.367 1.00 95.06 262 THR A N 1
ATOM 2088 C CA . THR A 1 262 ? -3.760 1.957 19.240 1.00 95.06 262 THR A CA 1
ATOM 2089 C C . THR A 1 262 ? -2.467 2.561 18.698 1.00 95.06 262 THR A C 1
ATOM 2091 O O . THR A 1 262 ? -2.081 2.258 17.571 1.00 95.06 262 THR A O 1
ATOM 2094 N N . PRO A 1 263 ? -1.761 3.412 19.460 1.00 93.12 263 PRO A N 1
ATOM 2095 C CA . PRO A 1 263 ? -0.430 3.840 19.058 1.00 93.12 263 PRO A CA 1
ATOM 2096 C C . PRO A 1 263 ? 0.543 2.659 19.156 1.00 93.12 263 PRO A C 1
ATOM 2098 O O . PRO A 1 263 ? 0.548 1.940 20.156 1.00 93.12 263 PRO A O 1
ATOM 2101 N N . ASP A 1 264 ? 1.408 2.497 18.161 1.00 86.12 264 ASP A N 1
ATOM 2102 C CA . ASP A 1 264 ? 2.530 1.561 18.212 1.00 86.12 264 ASP A CA 1
ATOM 2103 C C . ASP A 1 264 ? 3.857 2.316 18.121 1.00 86.12 264 ASP A C 1
ATOM 2105 O O . ASP A 1 264 ? 4.180 2.984 17.139 1.00 86.12 264 ASP A O 1
ATOM 2109 N N . VAL A 1 265 ? 4.620 2.209 19.206 1.00 76.25 265 VAL A N 1
ATOM 2110 C CA . VAL A 1 265 ? 5.917 2.865 19.401 1.00 76.25 265 VAL A CA 1
ATOM 2111 C C . VAL A 1 265 ? 7.096 1.958 19.049 1.00 76.25 265 VAL A C 1
ATOM 2113 O O . VAL A 1 265 ? 8.240 2.387 19.177 1.00 76.25 265 VAL A O 1
ATOM 2116 N N . GLY A 1 266 ? 6.839 0.707 18.655 1.00 67.69 266 GLY A N 1
ATOM 2117 C CA . GLY A 1 266 ? 7.869 -0.273 18.321 1.00 67.69 266 GLY A CA 1
ATOM 2118 C C . GLY A 1 266 ? 8.532 -0.018 16.970 1.00 67.69 266 GLY A C 1
ATOM 2119 O O . GLY A 1 266 ? 9.681 -0.394 16.788 1.00 67.69 266 GLY A O 1
ATOM 2120 N N . TYR A 1 267 ? 7.836 0.640 16.034 1.00 64.00 267 TYR A N 1
ATOM 2121 C CA . TYR A 1 267 ? 8.301 0.908 14.662 1.00 64.00 267 TYR A CA 1
ATOM 2122 C C . TYR A 1 267 ? 8.820 -0.337 13.902 1.00 64.00 267 TYR A C 1
ATOM 2124 O O . TYR A 1 267 ? 9.452 -0.200 12.859 1.00 64.00 267 TYR A O 1
ATOM 2132 N N . ASP A 1 268 ? 8.511 -1.564 14.343 1.00 58.28 268 ASP A N 1
ATOM 2133 C CA . ASP A 1 268 ? 9.022 -2.816 13.746 1.00 58.28 268 ASP A CA 1
ATOM 2134 C C . ASP A 1 268 ? 8.651 -2.978 12.255 1.00 58.28 268 ASP A C 1
ATOM 2136 O O . ASP A 1 268 ? 9.320 -3.671 11.476 1.00 58.28 268 ASP A O 1
ATOM 2140 N N . ILE A 1 269 ? 7.548 -2.343 11.850 1.00 56.94 269 ILE A N 1
ATOM 2141 C CA . ILE A 1 269 ? 7.081 -2.283 10.462 1.00 56.94 269 ILE A CA 1
ATOM 2142 C C . ILE A 1 269 ? 7.912 -1.284 9.651 1.00 56.94 269 ILE A C 1
ATOM 2144 O O . ILE A 1 269 ? 8.207 -1.544 8.488 1.00 56.94 269 ILE A O 1
ATOM 2148 N N . GLU A 1 270 ? 8.356 -0.187 10.260 1.00 57.31 270 GLU A N 1
ATOM 2149 C CA . GLU A 1 270 ? 9.170 0.832 9.606 1.00 57.31 270 GLU A CA 1
ATOM 2150 C C . GLU A 1 270 ? 10.527 0.282 9.170 1.00 57.31 270 GLU A C 1
ATOM 2152 O O . GLU A 1 270 ? 10.876 0.436 8.006 1.00 57.31 270 GLU A O 1
ATOM 2157 N N . ASP A 1 271 ? 11.252 -0.432 10.034 1.00 53.31 271 ASP A N 1
ATOM 2158 C CA . ASP A 1 271 ? 12.561 -0.999 9.673 1.00 53.31 271 ASP A CA 1
ATOM 2159 C C . ASP A 1 271 ? 12.450 -1.996 8.512 1.00 53.31 271 ASP A C 1
ATOM 2161 O O . ASP A 1 271 ? 13.317 -2.066 7.637 1.00 53.31 271 ASP A O 1
ATOM 2165 N N . SER A 1 272 ? 11.342 -2.741 8.462 1.00 52.44 272 SER A N 1
ATOM 2166 C CA . SER A 1 272 ? 11.069 -3.688 7.380 1.00 52.44 272 SER A CA 1
ATOM 2167 C C . SER A 1 272 ? 10.712 -2.968 6.076 1.00 52.44 272 SER A C 1
ATOM 2169 O O . SER A 1 272 ? 11.142 -3.395 5.007 1.00 52.44 272 SER A O 1
ATOM 2171 N N . LEU A 1 273 ? 9.960 -1.866 6.145 1.00 53.91 273 LEU A N 1
ATOM 2172 C CA . LEU A 1 273 ? 9.469 -1.127 4.980 1.00 53.91 273 LEU A CA 1
ATOM 2173 C C . LEU A 1 273 ? 10.452 -0.094 4.441 1.00 53.91 273 LEU A C 1
ATOM 2175 O O . LEU A 1 273 ? 10.525 0.075 3.230 1.00 53.91 273 LEU A O 1
ATOM 2179 N N . LEU A 1 274 ? 11.226 0.568 5.298 1.00 56.03 274 LEU A N 1
ATOM 2180 C CA . LEU A 1 274 ? 12.287 1.488 4.908 1.00 56.03 274 LEU A CA 1
ATOM 2181 C C . LEU A 1 274 ? 13.409 0.714 4.221 1.00 56.03 274 LEU A C 1
ATOM 2183 O O . LEU A 1 274 ? 13.793 1.072 3.114 1.00 56.03 274 LEU A O 1
ATOM 2187 N N . ALA A 1 275 ? 13.861 -0.404 4.805 1.00 53.91 275 ALA A N 1
ATOM 2188 C CA . ALA A 1 275 ? 14.847 -1.275 4.165 1.00 53.91 275 ALA A CA 1
ATOM 2189 C C . ALA A 1 275 ? 14.357 -1.776 2.802 1.00 53.91 275 ALA A C 1
ATOM 2191 O O . ALA A 1 275 ? 15.125 -1.847 1.843 1.00 53.91 275 ALA A O 1
ATOM 2192 N N . ALA A 1 276 ? 13.067 -2.094 2.706 1.00 48.41 276 ALA A N 1
ATOM 2193 C CA . ALA A 1 276 ? 12.473 -2.552 1.469 1.00 48.41 276 ALA A CA 1
ATOM 2194 C C . ALA A 1 276 ? 12.312 -1.391 0.455 1.00 48.41 276 ALA A C 1
ATOM 2196 O O . ALA A 1 276 ? 12.605 -1.572 -0.723 1.00 48.41 276 ALA A O 1
ATOM 2197 N N . SER A 1 277 ? 11.899 -0.198 0.887 1.00 51.72 277 SER A N 1
ATOM 2198 C CA . SER A 1 277 ? 11.757 1.002 0.051 1.00 51.72 277 SER A CA 1
ATOM 2199 C C . SER A 1 277 ? 13.108 1.474 -0.481 1.00 51.72 277 SER A C 1
ATOM 2201 O O . SER A 1 277 ? 13.243 1.697 -1.676 1.00 51.72 277 SER A O 1
ATOM 2203 N N . THR A 1 278 ? 14.132 1.550 0.369 1.00 56.28 278 THR A N 1
ATOM 2204 C CA . THR A 1 278 ? 15.523 1.812 -0.033 1.00 56.28 278 THR A CA 1
ATOM 2205 C C . THR A 1 278 ? 16.022 0.742 -1.005 1.00 56.28 278 THR A C 1
ATOM 2207 O O . THR A 1 278 ? 16.651 1.047 -2.012 1.00 56.28 278 THR A O 1
ATOM 2210 N N . ALA A 1 279 ? 15.692 -0.534 -0.776 1.00 49.22 279 ALA A N 1
ATOM 2211 C CA . ALA A 1 279 ? 16.048 -1.590 -1.721 1.00 49.22 279 ALA A CA 1
ATOM 2212 C C . ALA A 1 279 ? 15.330 -1.458 -3.076 1.00 49.22 279 ALA A C 1
ATOM 2214 O O . ALA A 1 279 ? 15.913 -1.844 -4.086 1.00 49.22 279 ALA A O 1
ATOM 2215 N N . ALA A 1 280 ? 14.095 -0.947 -3.105 1.00 46.44 280 ALA A N 1
ATOM 2216 C CA . ALA A 1 280 ? 13.278 -0.820 -4.310 1.00 46.44 280 ALA A CA 1
ATOM 2217 C C . ALA A 1 280 ? 13.510 0.487 -5.089 1.00 46.44 280 ALA A C 1
ATOM 2219 O O . ALA A 1 280 ? 13.335 0.488 -6.308 1.00 46.44 280 ALA A O 1
ATOM 2220 N N . PHE A 1 281 ? 13.902 1.567 -4.409 1.00 52.50 281 PHE A N 1
ATOM 2221 C CA . PHE A 1 281 ? 13.922 2.926 -4.964 1.00 52.50 281 PHE A CA 1
ATOM 2222 C C . PHE A 1 281 ? 15.267 3.656 -4.839 1.00 52.50 281 PHE A C 1
ATOM 2224 O O . PHE A 1 281 ? 15.401 4.728 -5.423 1.00 52.50 281 PHE A O 1
ATOM 2231 N N . GLY A 1 282 ? 16.267 3.060 -4.175 1.00 46.53 282 GLY A N 1
ATOM 2232 C CA . GLY A 1 282 ? 17.601 3.645 -3.984 1.00 46.53 282 GLY A CA 1
ATOM 2233 C C . GLY A 1 282 ? 17.652 4.609 -2.811 1.00 46.53 282 GLY A C 1
ATOM 2234 O O . GLY A 1 282 ? 18.103 5.753 -3.030 1.00 46.53 282 GLY A O 1
#

Organism: NCBI:txid267567

Radius of gyration: 20.35 Å; chains: 1; bounding box: 48×43×55 Å